Protein AF-A0A6V7Y2H6-F1 (afdb_monomer_lite)

Foldseek 3Di:
DVLLVVQVVVVVVVCVVVVHDDFAADWDADPRNHTDGDGGPDDPPPPVDDPDPVDPDDDCDPVNVVVVVVVPPPPCVPVCCCPVQVDDNVVSVVCVVDVLSVVLVVLLVVLHRDDPVVLLVVLQVLCVVLQCVVVVPDPCSPPHPALLLSLLSSVLSVCVSVVFAAPVVSSVSSNVSSVVGHDDDDNPCSNVVNVVVCVVVVRTADPDLVVLLVLLVVLVVVDDPVLLVVVVVCVVVVDDPSNVVSLVVSCVVVVNRYYSVSNSVSNCVNSVVVVVPPPDDDDPDD

Sequence (286 aa):
MYSALNNEIKRQLGMVKNGELIEEETRAVDEQGKTFSARSKGSELDYRFIPESNIPPLKIEPKMLKEAKDSILLDFPYLALIEKYKFPPNFTMEILNCKKLEKLIQIYLDIGPPVPFKHFKKWLDELRYLCEKIYINETNYFPPTNIKLLYCFAQIVHLTYTGKLTNLIAIDLMREFAEAGDEDSDYNQLGEEIKELIQNRNLWRITNSQQIDKLVLDAVLDHTPDFIDNMIAQKSKQRSKPFAKLKREIIDRSNKRIAPEDVDNSIWRVVDLSGIEKDFPSLFKD

Organism: Meloidogyne enterolobii (NCBI:txid390850)

Secondary structure (DSSP, 8-state):
-HHHHHHHHHHHHHHHHTT-----EEEEE-TT--EEEEEE--S---------TTS------HHHHHHHHHH-----HHHHHHHTT---HHHHHHHHT-HHHHHHHHHHHHHSSPPPHHHHHHHHHHHHHHHHHH-TT-TT-SS---HHHHHHHHHHHHHHHTTSS-HHHHHHHHHHHHHH------TTTHHHHHHHHHHHTT-PPP--HHHHHHHHHHHHHTS-HHHHHHHHHTTTSSS-HHHHHHHHHHHHHTTT-S-HHHHHHHHHHHHHHHTT-S---SS---

Radius of gyration: 32.58 Å; chains: 1; bounding box: 72×55×101 Å

InterPro domains:
  IPR006075 Aspartyl/Glutamyl-tRNA(Gln) amidotransferase, subunit B/E, catalytic [PF02934] (3-65)
  IPR014746 Glutamine synthetase/guanido kinase, catalytic domain [SSF55931] (2-71)
  IPR017959 Aspartyl/glutamyl-tRNA(Asn/Gln) amidotransferase, subunit B /E [PTHR11659] (3-270)

pLDDT: mean 83.22, std 13.66, range [32.41, 96.5]

Structure (mmCIF, N/CA/C/O backbone):
data_AF-A0A6V7Y2H6-F1
#
_entry.id   AF-A0A6V7Y2H6-F1
#
loop_
_atom_site.group_PDB
_atom_site.id
_atom_site.type_symbol
_atom_site.label_atom_id
_atom_site.label_alt_id
_atom_site.label_comp_id
_atom_site.label_asym_id
_atom_site.label_entity_id
_atom_site.label_seq_id
_atom_site.pdbx_PDB_ins_code
_atom_site.Cartn_x
_atom_site.Cartn_y
_atom_site.Cartn_z
_atom_site.occupancy
_atom_site.B_iso_or_equiv
_atom_site.auth_seq_id
_atom_site.auth_comp_id
_atom_site.auth_asym_id
_atom_site.auth_atom_id
_atom_site.pdbx_PDB_model_num
ATOM 1 N N . MET A 1 1 ? -1.283 -1.427 32.359 1.00 80.56 1 MET A N 1
ATOM 2 C CA . MET A 1 1 ? -2.209 -2.548 32.059 1.00 80.56 1 MET A CA 1
ATOM 3 C C . MET A 1 1 ? -1.489 -3.758 31.465 1.00 80.56 1 MET A C 1
ATOM 5 O O . MET A 1 1 ? -1.504 -4.798 32.104 1.00 80.56 1 MET A O 1
ATOM 9 N N . TYR A 1 2 ? -0.818 -3.640 30.309 1.00 87.88 2 TYR A N 1
ATOM 10 C CA . TYR A 1 2 ? -0.128 -4.774 29.662 1.00 87.88 2 TYR A CA 1
ATOM 11 C C . TYR A 1 2 ? 0.858 -5.512 30.590 1.00 87.88 2 TYR A C 1
ATOM 13 O O . TYR A 1 2 ? 0.786 -6.731 30.730 1.00 87.88 2 TYR A O 1
ATOM 21 N N . SER A 1 3 ? 1.720 -4.778 31.302 1.00 90.19 3 SER A N 1
ATOM 22 C CA . SER A 1 3 ? 2.668 -5.363 32.264 1.00 90.19 3 SER A CA 1
ATOM 23 C C . SER A 1 3 ? 1.978 -6.095 33.419 1.00 90.19 3 SER A C 1
ATOM 25 O O . SER A 1 3 ? 2.430 -7.160 33.823 1.00 90.19 3 SER A O 1
ATOM 27 N N . ALA A 1 4 ? 0.849 -5.566 33.897 1.00 91.38 4 ALA A N 1
ATOM 28 C CA . ALA A 1 4 ? 0.074 -6.158 34.984 1.00 91.38 4 ALA A CA 1
ATOM 29 C C . ALA A 1 4 ? -0.539 -7.506 34.594 1.00 91.38 4 ALA A C 1
ATOM 31 O O . ALA A 1 4 ? -0.394 -8.484 35.323 1.00 91.38 4 ALA A O 1
ATOM 32 N N . LEU A 1 5 ? -1.145 -7.570 33.404 1.00 92.62 5 LEU A N 1
ATOM 33 C CA . LEU A 1 5 ? -1.691 -8.810 32.853 1.00 92.62 5 LEU A CA 1
ATOM 34 C C . LEU A 1 5 ? -0.598 -9.862 32.666 1.00 92.62 5 LEU A C 1
ATOM 36 O O . LEU A 1 5 ? -0.754 -10.996 33.102 1.00 92.62 5 LEU A O 1
ATOM 40 N N . ASN A 1 6 ? 0.539 -9.485 32.077 1.00 94.12 6 ASN A N 1
ATOM 41 C CA . ASN A 1 6 ? 1.637 -10.424 31.855 1.00 94.12 6 ASN A CA 1
ATOM 42 C C . ASN A 1 6 ? 2.239 -10.960 33.156 1.00 94.12 6 ASN A C 1
ATOM 44 O O . ASN A 1 6 ? 2.607 -12.134 33.221 1.00 94.12 6 ASN A O 1
ATOM 48 N N . ASN A 1 7 ? 2.350 -10.121 34.185 1.00 92.19 7 ASN A N 1
ATOM 49 C CA . ASN A 1 7 ? 2.845 -10.547 35.489 1.00 92.19 7 ASN A CA 1
ATOM 50 C C . ASN A 1 7 ? 1.866 -11.507 36.178 1.00 92.19 7 ASN A C 1
ATOM 52 O O . ASN A 1 7 ? 2.307 -12.520 36.720 1.00 92.19 7 ASN A O 1
ATOM 56 N N . GLU A 1 8 ? 0.559 -11.254 36.091 1.00 93.69 8 GLU A N 1
ATOM 57 C CA . GLU A 1 8 ? -0.458 -12.154 36.646 1.00 93.69 8 GLU A CA 1
ATOM 58 C C . GLU A 1 8 ? -0.524 -13.488 35.892 1.00 93.69 8 GLU A C 1
ATOM 60 O O . GLU A 1 8 ? -0.551 -14.543 36.522 1.00 93.69 8 GLU A O 1
ATOM 65 N N . ILE A 1 9 ? -0.444 -13.466 34.555 1.00 94.25 9 ILE A N 1
ATOM 66 C CA . ILE A 1 9 ? -0.374 -14.681 33.728 1.00 94.25 9 ILE A CA 1
ATOM 67 C C . ILE A 1 9 ? 0.832 -15.531 34.139 1.00 94.25 9 ILE A C 1
ATOM 69 O O . ILE A 1 9 ? 0.699 -16.733 34.362 1.00 94.25 9 ILE A O 1
ATOM 73 N N . LYS A 1 10 ? 2.016 -14.919 34.281 1.00 94.25 10 LYS A N 1
ATOM 74 C CA . LYS A 1 10 ? 3.227 -15.628 34.724 1.00 94.25 10 LYS A CA 1
ATOM 75 C C . LYS A 1 10 ? 3.071 -16.213 36.127 1.00 94.25 10 LYS A C 1
ATOM 77 O O . LYS A 1 10 ? 3.512 -17.338 36.349 1.00 94.25 10 LYS A O 1
ATOM 82 N N . ARG A 1 11 ? 2.445 -15.476 37.051 1.00 91.88 11 ARG A N 1
ATOM 83 C CA . ARG A 1 11 ? 2.176 -15.938 38.419 1.00 91.88 11 ARG A CA 1
ATOM 84 C C . ARG A 1 11 ? 1.269 -17.166 38.411 1.00 91.88 11 ARG A C 1
ATOM 86 O O . ARG A 1 11 ? 1.666 -18.199 38.938 1.00 91.88 11 ARG A O 1
ATOM 93 N N . GLN A 1 12 ? 0.104 -17.073 37.771 1.00 93.62 12 GLN A N 1
ATOM 94 C CA . GLN A 1 12 ? -0.865 -18.170 37.710 1.00 93.62 12 GLN A CA 1
ATOM 95 C C . GLN A 1 12 ? -0.286 -19.400 36.995 1.00 93.62 12 GLN A C 1
ATOM 97 O O . GLN A 1 12 ? -0.454 -20.519 37.468 1.00 93.62 12 GLN A O 1
ATOM 102 N N . LEU A 1 13 ? 0.483 -19.211 35.915 1.00 95.00 13 LEU A N 1
ATOM 103 C CA . LEU A 1 13 ? 1.208 -20.307 35.258 1.00 95.00 13 LEU A CA 1
ATOM 104 C C . LEU A 1 13 ? 2.239 -20.975 36.179 1.00 95.00 13 LEU A C 1
ATOM 106 O O . LEU A 1 13 ? 2.409 -22.191 36.113 1.00 95.00 13 LEU A O 1
ATOM 110 N N . GLY A 1 14 ? 2.944 -20.200 37.009 1.00 95.38 14 GLY A N 1
ATOM 111 C CA . GLY A 1 14 ? 3.877 -20.725 38.008 1.00 95.38 14 GLY A CA 1
ATOM 112 C C . GLY A 1 14 ? 3.171 -21.586 39.055 1.00 95.38 14 GLY A C 1
ATOM 113 O O . GLY A 1 14 ? 3.596 -22.712 39.294 1.00 95.38 14 GLY A O 1
ATOM 114 N N . MET A 1 15 ? 2.048 -21.097 39.585 1.00 93.88 15 MET A N 1
ATOM 115 C CA . MET A 1 15 ? 1.219 -21.824 40.552 1.00 93.88 15 MET A CA 1
ATOM 116 C C . MET A 1 15 ? 0.744 -23.168 39.988 1.00 93.88 15 MET A C 1
ATOM 118 O O . MET A 1 15 ? 0.957 -24.209 40.602 1.00 93.88 15 MET A O 1
ATOM 122 N N . VAL A 1 16 ? 0.204 -23.171 38.763 1.00 94.75 16 VAL A N 1
ATOM 123 C CA . VAL A 1 16 ? -0.255 -24.403 38.095 1.00 94.75 16 VAL A CA 1
ATOM 124 C C . VAL A 1 16 ? 0.888 -25.403 37.910 1.00 94.75 16 VAL A C 1
ATOM 126 O O . VAL A 1 16 ? 0.710 -26.593 38.161 1.00 94.75 16 VAL A O 1
ATOM 129 N N . LYS A 1 17 ? 2.078 -24.944 37.498 1.00 95.50 17 LYS A N 1
ATOM 130 C CA . LYS A 1 17 ? 3.253 -25.817 37.321 1.00 95.50 17 LYS A CA 1
ATOM 131 C C . LYS A 1 17 ? 3.739 -26.441 38.627 1.00 95.50 17 LYS A C 1
ATOM 133 O O . LYS A 1 17 ? 4.239 -27.561 38.601 1.00 95.50 17 LYS A O 1
ATOM 138 N N . ASN A 1 18 ? 3.585 -25.730 39.737 1.00 94.81 18 ASN A N 1
ATOM 139 C CA . ASN A 1 18 ? 3.961 -26.200 41.065 1.00 94.81 18 ASN A CA 1
ATOM 140 C C . ASN A 1 18 ? 2.870 -27.060 41.731 1.00 94.81 18 ASN A C 1
ATOM 142 O O . ASN A 1 18 ? 3.071 -27.529 42.848 1.00 94.81 18 ASN A O 1
ATOM 146 N N . GLY A 1 19 ? 1.725 -27.276 41.069 1.00 93.44 19 GLY A N 1
ATOM 147 C CA . GLY A 1 19 ? 0.583 -27.990 41.647 1.00 93.44 19 GLY A CA 1
ATOM 148 C C . GLY A 1 19 ? -0.164 -27.191 42.722 1.00 93.44 19 GLY A C 1
ATOM 149 O O . GLY A 1 19 ? -0.872 -27.779 43.536 1.00 93.44 19 GLY A O 1
ATOM 150 N N . GLU A 1 20 ? 0.001 -25.868 42.746 1.00 92.56 20 GLU A N 1
ATOM 151 C CA . GLU A 1 20 ? -0.684 -24.965 43.671 1.00 92.56 20 GLU A CA 1
ATOM 152 C C . GLU A 1 20 ? -2.112 -24.664 43.181 1.00 92.56 20 GLU A C 1
ATOM 154 O O . GLU A 1 20 ? -2.383 -24.593 41.978 1.00 92.56 20 GLU A O 1
ATOM 159 N N . LEU A 1 21 ? -3.037 -24.454 44.120 1.00 87.44 21 LEU A N 1
ATOM 160 C CA . LEU A 1 21 ? -4.415 -24.064 43.818 1.00 87.44 21 LEU A CA 1
ATOM 161 C C . LEU A 1 21 ? -4.491 -22.561 43.531 1.00 87.44 21 LEU A C 1
ATOM 163 O O . LEU A 1 21 ? -3.991 -21.746 44.304 1.00 87.44 21 LEU A O 1
ATOM 167 N N . ILE A 1 22 ? -5.146 -22.187 42.431 1.00 87.19 22 ILE A N 1
ATOM 168 C CA . ILE A 1 22 ? -5.472 -20.785 42.149 1.00 87.19 22 ILE A CA 1
ATOM 169 C C . ILE A 1 22 ? -6.742 -20.434 42.924 1.00 87.19 22 ILE A C 1
ATOM 171 O O . ILE A 1 22 ? -7.812 -20.973 42.646 1.00 87.19 22 ILE A O 1
ATOM 175 N N . GLU A 1 23 ? -6.616 -19.520 43.881 1.00 85.06 23 GLU A N 1
ATOM 176 C CA . GLU A 1 23 ? -7.742 -18.994 44.648 1.00 85.06 23 GLU A CA 1
ATOM 177 C C . GLU A 1 23 ? -8.403 -17.806 43.943 1.00 85.06 23 GLU A C 1
ATOM 179 O O . GLU A 1 23 ? -7.770 -17.046 43.205 1.00 85.06 23 GLU A O 1
ATOM 184 N N . GLU A 1 24 ? -9.694 -17.620 44.205 1.00 85.12 24 GLU A N 1
ATOM 185 C CA . GLU A 1 24 ? -10.424 -16.445 43.755 1.00 85.12 24 GLU A CA 1
ATOM 186 C C . GLU A 1 24 ? -10.129 -15.225 44.640 1.00 85.12 24 GLU A C 1
ATOM 188 O O . GLU A 1 24 ? -10.512 -15.142 45.809 1.00 85.12 24 GLU A O 1
ATOM 193 N N . GLU A 1 25 ? -9.477 -14.223 44.059 1.00 87.25 25 GLU A N 1
ATOM 194 C CA . GLU A 1 25 ? -9.041 -13.031 44.778 1.00 87.25 25 GLU A CA 1
ATOM 195 C C . GLU A 1 25 ? -9.161 -11.767 43.929 1.00 87.25 25 GLU A C 1
ATOM 197 O O . GLU A 1 25 ? -8.992 -11.766 42.708 1.00 87.25 25 GLU A O 1
ATOM 202 N N . THR A 1 26 ? -9.421 -10.654 44.604 1.00 86.94 26 THR A N 1
ATOM 203 C CA . THR A 1 26 ? -9.262 -9.320 44.041 1.00 86.94 26 THR A CA 1
ATOM 204 C C . THR A 1 26 ? -7.822 -8.885 44.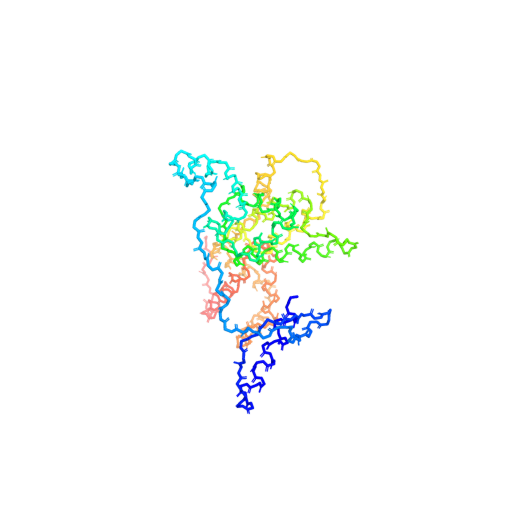276 1.00 86.94 26 THR A C 1
ATOM 206 O O . THR A 1 26 ? -7.388 -8.710 45.419 1.00 86.94 26 THR A O 1
ATOM 209 N N . ARG A 1 27 ? -7.073 -8.695 43.188 1.00 89.06 27 ARG A N 1
ATOM 210 C CA . ARG A 1 27 ? -5.672 -8.259 43.222 1.00 89.06 27 ARG A CA 1
ATOM 211 C C . ARG A 1 27 ? -5.560 -6.802 42.795 1.00 89.06 27 ARG A C 1
ATOM 213 O O . ARG A 1 27 ? -6.247 -6.363 41.875 1.00 89.06 27 ARG A O 1
ATOM 220 N N . ALA A 1 28 ? -4.678 -6.068 43.454 1.00 90.75 28 ALA A N 1
ATOM 221 C CA . ALA A 1 28 ? -4.279 -4.728 43.054 1.00 90.75 28 ALA A CA 1
ATOM 222 C C . ALA A 1 28 ? -2.929 -4.776 42.327 1.00 90.75 28 ALA A C 1
ATOM 224 O O . ALA A 1 28 ? -2.229 -5.790 42.341 1.00 90.75 28 ALA A O 1
ATOM 225 N N . VAL A 1 29 ? -2.603 -3.692 41.630 1.00 92.94 29 VAL A N 1
ATOM 226 C CA . VAL A 1 29 ? -1.444 -3.580 40.741 1.00 92.94 29 VAL A CA 1
ATOM 227 C C . VAL A 1 29 ? -0.634 -2.368 41.176 1.00 92.94 29 VAL A C 1
ATOM 229 O O . VAL A 1 29 ? -1.206 -1.291 41.334 1.00 92.94 29 VAL A O 1
ATOM 232 N N . ASP A 1 30 ? 0.672 -2.537 41.370 1.00 91.12 30 ASP A N 1
ATOM 233 C CA . ASP A 1 30 ? 1.577 -1.419 41.651 1.00 91.12 30 ASP A CA 1
ATOM 234 C C . ASP A 1 30 ? 2.048 -0.711 40.368 1.00 91.12 30 ASP A C 1
ATOM 236 O O . ASP A 1 30 ? 1.745 -1.118 39.243 1.00 91.12 30 ASP A O 1
ATOM 240 N N . GLU A 1 31 ? 2.814 0.367 40.529 1.00 88.62 31 GLU A N 1
ATOM 241 C CA . GLU A 1 31 ? 3.347 1.153 39.410 1.00 88.62 31 GLU A CA 1
ATOM 242 C C . GLU A 1 31 ? 4.289 0.344 38.504 1.00 88.62 31 GLU A C 1
ATOM 244 O O . GLU A 1 31 ? 4.375 0.610 37.304 1.00 88.62 31 GLU A O 1
ATOM 249 N N . GLN A 1 32 ? 4.956 -0.685 39.041 1.00 86.31 32 GLN A N 1
ATOM 250 C CA . GLN A 1 32 ? 5.805 -1.592 38.266 1.00 86.31 32 GLN A CA 1
ATOM 251 C C . GLN A 1 32 ? 5.005 -2.717 37.580 1.00 86.31 32 GLN A C 1
ATOM 253 O O . GLN A 1 32 ? 5.566 -3.545 36.855 1.00 86.31 32 GLN A O 1
ATOM 258 N N . GLY A 1 33 ? 3.684 -2.752 37.765 1.00 86.81 33 GLY A N 1
ATOM 259 C CA . GLY A 1 33 ? 2.795 -3.762 37.210 1.00 86.81 33 GLY A CA 1
ATOM 260 C C . GLY A 1 33 ? 2.827 -5.091 37.963 1.00 86.81 33 GLY A C 1
ATOM 261 O O . GLY A 1 33 ? 2.357 -6.092 37.426 1.00 86.81 33 GLY A O 1
ATOM 262 N N . LYS A 1 34 ? 3.401 -5.168 39.163 1.00 88.25 34 LYS A N 1
ATOM 263 C CA . LYS A 1 34 ? 3.338 -6.369 39.996 1.00 88.25 34 LYS A CA 1
ATOM 264 C C . LYS A 1 34 ? 1.981 -6.414 40.690 1.00 88.25 34 LYS A C 1
ATOM 266 O O . LYS A 1 34 ? 1.495 -5.436 41.253 1.00 88.25 34 LYS A O 1
ATOM 271 N N . THR A 1 35 ? 1.358 -7.581 40.633 1.00 89.44 35 THR A N 1
ATOM 272 C CA . THR A 1 35 ? 0.082 -7.826 41.303 1.00 89.44 35 THR A CA 1
ATOM 273 C C . THR A 1 35 ? 0.294 -8.243 42.750 1.00 89.44 35 THR A C 1
ATOM 275 O O . THR A 1 35 ? 1.128 -9.117 43.014 1.00 89.44 35 THR A O 1
ATOM 278 N N . PHE A 1 36 ? -0.520 -7.726 43.656 1.00 88.50 36 PHE A N 1
ATOM 279 C CA . PHE A 1 36 ? -0.578 -8.148 45.051 1.00 88.50 36 PHE A CA 1
ATOM 280 C C . PHE A 1 36 ? -2.023 -8.449 45.447 1.00 88.50 36 PHE A C 1
ATOM 282 O O . PHE A 1 36 ? -2.960 -7.836 44.935 1.00 88.50 36 PHE A O 1
ATOM 289 N N . SER A 1 37 ? -2.207 -9.429 46.333 1.00 88.31 37 SER A N 1
ATOM 290 C CA . SER A 1 37 ? -3.538 -9.763 46.840 1.00 88.31 37 SER A CA 1
ATOM 291 C C . SER A 1 37 ? -4.047 -8.597 47.681 1.00 88.31 37 SER A C 1
ATOM 293 O O . SER A 1 37 ? -3.347 -8.149 48.589 1.00 88.31 37 SER A O 1
ATOM 295 N N . ALA A 1 38 ? -5.225 -8.070 47.351 1.00 84.81 38 ALA A N 1
ATOM 296 C CA . ALA A 1 38 ? -5.848 -6.996 48.118 1.00 84.81 38 ALA A CA 1
ATOM 297 C C . ALA A 1 38 ? -6.933 -7.561 49.035 1.00 84.81 38 ALA A C 1
ATOM 299 O O . ALA A 1 38 ? -6.986 -7.254 50.223 1.00 84.81 38 ALA A O 1
ATOM 300 N N . ARG A 1 39 ? -7.801 -8.407 48.475 1.00 81.38 39 ARG A N 1
ATOM 301 C CA . ARG A 1 39 ? -8.905 -9.039 49.190 1.00 81.38 39 ARG A CA 1
ATOM 302 C C . ARG A 1 39 ? -9.155 -10.424 48.610 1.00 81.38 39 ARG A C 1
ATOM 304 O O . ARG A 1 39 ? -9.358 -10.545 47.404 1.00 81.38 39 ARG A O 1
ATOM 311 N N . SER A 1 40 ? -9.228 -11.446 49.458 1.00 75.88 40 SER A N 1
ATOM 312 C CA . SER A 1 40 ? -9.809 -12.728 49.057 1.00 75.88 40 SER A CA 1
ATOM 313 C C . SER A 1 40 ? -11.302 -12.537 48.795 1.00 75.88 40 SER A C 1
ATOM 315 O O . SER A 1 40 ? -11.998 -11.837 49.547 1.00 75.88 40 SER A O 1
ATOM 317 N N . LYS A 1 41 ? -11.822 -13.131 47.717 1.00 72.62 41 LYS A N 1
ATOM 318 C CA . LYS A 1 41 ? -13.272 -13.215 47.572 1.00 72.62 41 LYS A CA 1
ATOM 319 C C . LYS A 1 41 ? -13.760 -14.211 48.624 1.00 72.62 41 LYS A C 1
ATOM 321 O O . LYS A 1 41 ? -13.716 -15.417 48.425 1.00 72.62 41 LYS A O 1
ATOM 326 N N . GLY A 1 42 ? -14.190 -13.704 49.780 1.00 64.88 42 GLY A N 1
ATOM 327 C CA . GLY A 1 42 ? -15.081 -14.472 50.649 1.00 64.88 42 GLY A CA 1
ATOM 328 C C . GLY A 1 42 ? -16.339 -14.864 49.868 1.00 64.88 42 GLY A C 1
ATOM 329 O O . GLY A 1 42 ? -16.629 -14.222 48.855 1.00 64.88 42 GLY A O 1
ATOM 330 N N . SER A 1 43 ? -17.045 -15.903 50.335 1.00 63.25 43 SER A N 1
ATOM 331 C CA . SER A 1 43 ? -18.323 -16.401 49.788 1.00 63.25 43 SER A CA 1
ATOM 332 C C . SER A 1 43 ? -19.126 -15.293 49.108 1.00 63.25 43 SER A C 1
ATOM 334 O O . SER A 1 43 ? -19.273 -14.232 49.724 1.00 63.25 43 SER A O 1
ATOM 336 N N . GLU A 1 44 ? -19.596 -15.538 47.877 1.00 68.88 44 GLU A N 1
ATOM 337 C CA . GLU A 1 44 ? -20.304 -14.565 47.032 1.00 68.88 44 GLU A CA 1
ATOM 338 C C . GLU A 1 44 ? -21.108 -13.568 47.869 1.00 68.88 44 GLU A C 1
ATOM 340 O O . GLU A 1 44 ? -21.980 -13.947 48.654 1.00 68.88 44 GLU A O 1
ATOM 345 N N . LEU A 1 45 ? -20.752 -12.284 47.756 1.00 74.00 45 LEU A N 1
ATOM 346 C CA . LEU A 1 45 ? -21.438 -11.233 48.493 1.00 74.00 45 LEU A CA 1
ATOM 347 C C . LEU A 1 45 ? -22.906 -11.235 48.063 1.00 74.00 45 LEU A C 1
ATOM 349 O O . LEU A 1 45 ? -23.215 -10.989 46.898 1.00 74.00 45 LEU A O 1
ATOM 353 N N . ASP A 1 46 ? -23.801 -11.503 49.009 1.00 85.12 46 ASP A N 1
ATOM 354 C CA . ASP A 1 46 ? -25.238 -11.404 48.784 1.00 85.12 46 ASP A CA 1
ATOM 355 C C . ASP A 1 46 ? -25.627 -9.923 48.675 1.00 85.12 46 ASP A C 1
ATOM 357 O O . ASP A 1 46 ? -25.900 -9.245 49.669 1.00 85.12 46 ASP A O 1
ATOM 361 N N . TYR A 1 47 ? -25.604 -9.410 47.443 1.00 85.50 47 TYR A N 1
ATOM 362 C CA . TYR A 1 47 ? -25.989 -8.037 47.113 1.00 85.50 47 TYR A CA 1
ATOM 363 C C . TYR A 1 47 ? -27.502 -7.789 47.209 1.00 85.50 47 TYR A C 1
ATOM 365 O O . TYR A 1 47 ? -27.917 -6.648 47.021 1.00 85.50 47 TYR A O 1
ATOM 373 N N . ARG A 1 48 ? -28.321 -8.818 47.500 1.00 90.06 48 ARG A N 1
ATOM 374 C CA . ARG A 1 48 ? -29.782 -8.727 47.681 1.00 90.06 48 ARG A CA 1
ATOM 375 C C . ARG A 1 48 ? -30.454 -7.808 46.663 1.00 90.06 48 ARG A C 1
ATOM 377 O O . ARG A 1 48 ? -31.123 -6.842 47.028 1.00 90.06 48 ARG A O 1
ATOM 384 N N . PHE A 1 49 ? -30.244 -8.097 45.380 1.00 90.75 49 PHE A N 1
ATOM 385 C CA . PHE A 1 49 ? -30.837 -7.317 44.300 1.00 90.75 49 PHE A CA 1
ATOM 386 C C . PHE A 1 49 ? -32.363 -7.278 44.447 1.00 90.75 49 PHE A C 1
ATOM 388 O O . PHE A 1 49 ? -33.034 -8.306 44.360 1.00 90.75 49 PHE A O 1
ATOM 395 N N . ILE A 1 50 ? -32.900 -6.078 44.647 1.00 92.88 50 ILE A N 1
ATOM 396 C CA . ILE A 1 50 ? -34.331 -5.786 44.607 1.00 92.88 50 ILE A CA 1
ATOM 397 C C . ILE A 1 50 ? -34.582 -4.726 43.530 1.00 92.88 50 ILE A C 1
ATOM 399 O O . ILE A 1 50 ? -33.725 -3.863 43.321 1.00 92.88 50 ILE A O 1
ATOM 403 N N . PRO A 1 51 ? -35.722 -4.769 42.822 1.00 91.25 51 PRO A N 1
ATOM 404 C CA . PRO A 1 51 ? -36.107 -3.677 41.941 1.00 91.25 51 PRO A CA 1
ATOM 405 C C . PRO A 1 51 ? -36.204 -2.371 42.734 1.00 91.25 51 PRO A C 1
ATOM 407 O O . PRO A 1 51 ? -36.851 -2.327 43.779 1.00 91.25 51 PRO A O 1
ATOM 410 N N . GLU A 1 52 ? -35.568 -1.315 42.234 1.00 91.25 52 GLU A N 1
ATOM 411 C CA . GLU A 1 52 ? -35.660 0.015 42.833 1.00 91.25 52 GLU A CA 1
ATOM 412 C C . GLU A 1 52 ? -37.102 0.528 42.713 1.00 91.25 52 GLU A C 1
ATOM 414 O O . GLU A 1 52 ? -37.566 0.862 41.625 1.00 91.25 52 GLU A O 1
ATOM 419 N N . SER A 1 53 ? -37.826 0.572 43.832 1.00 91.88 53 SER A N 1
ATOM 420 C CA . SER A 1 53 ? -39.249 0.926 43.865 1.00 91.88 53 SER A CA 1
ATOM 421 C C . SER A 1 53 ? -39.516 2.397 43.555 1.00 91.88 53 SER A C 1
ATOM 423 O O . SER A 1 53 ? -40.623 2.740 43.144 1.00 91.88 53 SER A O 1
ATOM 425 N N . ASN A 1 54 ? -38.522 3.269 43.753 1.00 94.25 54 ASN A N 1
ATOM 426 C CA . ASN A 1 54 ? -38.667 4.701 43.498 1.00 94.25 54 ASN A CA 1
ATOM 427 C C . ASN A 1 54 ? -38.513 5.064 42.013 1.00 94.25 54 ASN A C 1
ATOM 429 O O . ASN A 1 54 ? -38.831 6.189 41.628 1.00 94.25 54 ASN A O 1
ATOM 433 N N . ILE A 1 55 ? -38.027 4.138 41.178 1.00 93.38 55 ILE A N 1
ATOM 434 C CA . ILE A 1 55 ? -37.803 4.372 39.751 1.00 93.38 55 ILE A CA 1
ATOM 435 C C . ILE A 1 55 ? -38.795 3.516 38.954 1.00 93.38 55 ILE A C 1
ATOM 437 O O . ILE A 1 55 ? -38.702 2.287 38.977 1.00 93.38 55 ILE A O 1
ATOM 441 N N . PRO A 1 56 ? -39.750 4.124 38.225 1.00 93.12 56 PRO A N 1
ATOM 442 C CA . PRO A 1 56 ? -40.655 3.358 37.381 1.00 93.12 56 PRO A CA 1
ATOM 443 C C . PRO A 1 56 ? -39.873 2.644 36.263 1.00 93.12 56 PRO A C 1
ATOM 445 O O . PRO A 1 56 ? -38.879 3.186 35.768 1.00 93.12 56 PRO A O 1
ATOM 448 N N . PRO A 1 57 ? -40.319 1.458 35.808 1.00 91.94 57 PRO A N 1
ATOM 449 C CA . PRO A 1 57 ? -39.665 0.758 34.710 1.00 91.94 57 PRO A CA 1
ATOM 450 C C . PRO A 1 57 ? -39.577 1.626 33.448 1.00 91.94 57 PRO A C 1
ATOM 452 O O . PRO A 1 57 ? -40.589 2.125 32.950 1.00 91.94 57 PRO A O 1
ATOM 455 N N . LEU A 1 58 ? -38.369 1.773 32.897 1.00 93.06 58 LEU A N 1
ATOM 456 C CA . LEU A 1 58 ? -38.158 2.472 31.633 1.00 93.06 58 LEU A CA 1
ATOM 457 C C . LEU A 1 58 ? -38.683 1.617 30.473 1.00 93.06 58 LEU A C 1
ATOM 459 O O . LEU A 1 58 ? -38.104 0.583 30.135 1.00 93.06 58 LEU A O 1
ATOM 463 N N . LYS A 1 59 ? -39.760 2.065 29.822 1.00 94.00 59 LYS A N 1
ATOM 464 C CA . LYS A 1 59 ? -40.259 1.452 28.588 1.00 94.00 59 LYS A CA 1
ATOM 465 C C . LYS A 1 59 ? -39.583 2.104 27.385 1.00 94.00 59 LYS A C 1
ATOM 467 O O . LYS A 1 59 ? -39.873 3.248 27.055 1.00 94.00 59 LYS A O 1
ATOM 472 N N . ILE A 1 60 ? -38.697 1.367 26.720 1.00 95.00 60 ILE A N 1
ATOM 473 C CA . ILE A 1 60 ? -38.042 1.841 25.497 1.00 95.00 60 ILE A CA 1
ATOM 474 C C . ILE A 1 60 ? -39.021 1.708 24.329 1.00 95.00 60 ILE A C 1
ATOM 476 O O . ILE A 1 60 ? -39.324 0.602 23.878 1.00 95.00 60 ILE A O 1
ATOM 480 N N . GLU A 1 61 ? -39.534 2.836 23.845 1.00 96.25 61 GLU A N 1
ATOM 481 C CA . GLU A 1 61 ? -40.430 2.852 22.691 1.00 96.25 61 GLU A CA 1
ATOM 482 C C . GLU A 1 61 ? -39.661 2.710 21.366 1.00 96.25 61 GLU A C 1
ATOM 484 O O . GLU A 1 61 ? -38.534 3.204 21.246 1.00 96.25 61 GLU A O 1
ATOM 489 N N . PRO A 1 62 ? -40.274 2.124 20.316 1.00 96.00 62 PRO A N 1
ATOM 490 C CA . PRO A 1 62 ? -39.649 2.034 18.995 1.00 96.00 62 PRO A CA 1
ATOM 491 C C . PRO A 1 62 ? -39.189 3.390 18.443 1.00 96.00 62 PRO A C 1
ATOM 493 O O . PRO A 1 62 ? -38.169 3.461 17.760 1.00 96.00 62 PRO A O 1
ATOM 496 N N . LYS A 1 63 ? -39.914 4.470 18.768 1.00 96.25 63 LYS A N 1
ATOM 497 C CA . LYS A 1 63 ? -39.556 5.839 18.383 1.00 96.25 63 LYS A CA 1
ATOM 498 C C . LYS A 1 63 ? -38.263 6.303 19.058 1.00 96.25 63 LYS A C 1
ATOM 500 O O . LYS A 1 63 ? -37.382 6.772 18.350 1.00 96.25 63 LYS A O 1
ATOM 505 N N . MET A 1 64 ? -38.110 6.091 20.369 1.00 95.00 64 MET A N 1
ATOM 506 C CA . MET A 1 64 ? -36.881 6.427 21.107 1.00 95.00 64 MET A CA 1
ATOM 507 C C . MET A 1 64 ? -35.672 5.671 20.551 1.00 95.00 64 MET A C 1
ATOM 509 O O . MET A 1 64 ? -34.592 6.234 20.413 1.00 95.00 64 MET A O 1
ATOM 513 N N . LEU A 1 65 ? -35.857 4.395 20.190 1.00 91.38 65 LEU A N 1
ATOM 514 C CA . LEU A 1 65 ? -34.801 3.596 19.570 1.00 91.38 65 LEU A CA 1
ATOM 515 C C . LEU A 1 65 ? -34.422 4.137 18.184 1.00 91.38 65 LEU A C 1
ATOM 517 O O . LEU A 1 65 ? -33.242 4.171 17.840 1.00 91.38 65 LEU A O 1
ATOM 521 N N . LYS A 1 66 ? -35.415 4.538 17.383 1.00 92.00 66 LYS A N 1
ATOM 522 C CA . LYS A 1 66 ? -35.190 5.119 16.058 1.00 92.00 66 LYS A CA 1
ATOM 523 C C . LYS A 1 66 ? -34.474 6.465 16.163 1.00 92.00 66 LYS A C 1
AT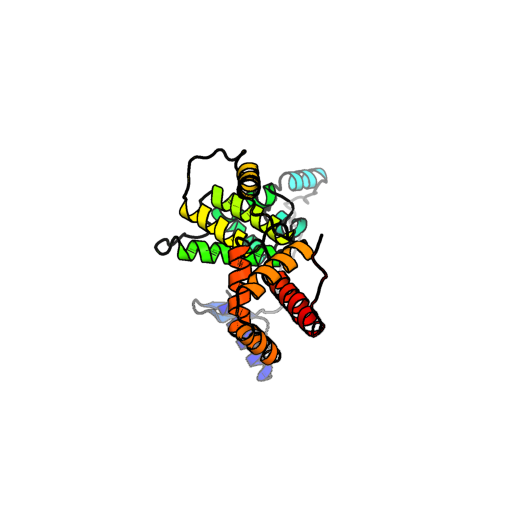OM 525 O O . LYS A 1 66 ? -33.460 6.638 15.511 1.00 92.00 66 LYS A O 1
ATOM 530 N N . GLU A 1 67 ? -34.937 7.358 17.032 1.00 92.44 67 GLU A N 1
ATOM 531 C CA . GLU A 1 67 ? -34.293 8.651 17.288 1.00 92.44 67 GLU A CA 1
ATOM 532 C C . GLU A 1 67 ? -32.866 8.480 17.805 1.00 92.44 67 GLU A C 1
ATOM 534 O O . GLU A 1 67 ? -31.968 9.161 17.328 1.00 92.44 67 GLU A O 1
ATOM 539 N N . ALA A 1 68 ? -32.626 7.525 18.712 1.00 88.62 68 ALA A N 1
ATOM 540 C CA . ALA A 1 68 ? -31.277 7.193 19.149 1.00 88.62 68 ALA A CA 1
ATOM 541 C C . ALA A 1 68 ? -30.410 6.741 17.966 1.00 88.62 68 ALA A C 1
ATOM 543 O O . ALA A 1 68 ? -29.330 7.285 17.774 1.00 88.62 68 ALA A O 1
ATOM 544 N N . LYS A 1 69 ? -30.887 5.813 17.126 1.00 83.62 69 LYS A N 1
ATOM 545 C CA . LYS A 1 69 ? -30.153 5.370 15.926 1.00 83.62 69 LYS A CA 1
ATOM 546 C C . LYS A 1 69 ? -29.885 6.503 14.938 1.00 83.62 69 LYS A C 1
ATOM 548 O O . LYS A 1 69 ? -28.771 6.598 14.445 1.00 83.62 69 LYS A O 1
ATOM 553 N N . ASP A 1 70 ? -30.872 7.354 14.688 1.00 84.94 70 ASP A N 1
ATOM 554 C CA . ASP A 1 70 ? -30.754 8.482 13.763 1.00 84.94 70 ASP A CA 1
ATOM 555 C C . ASP A 1 70 ? -29.833 9.582 14.338 1.00 84.94 70 ASP A C 1
ATOM 557 O O . ASP A 1 70 ? -29.133 10.259 13.591 1.00 84.94 70 ASP A O 1
ATOM 561 N N . SER A 1 71 ? -29.785 9.741 15.670 1.00 81.94 71 SER A N 1
ATOM 562 C CA . SER A 1 71 ? -28.872 10.663 16.371 1.00 81.94 71 SER A CA 1
ATOM 563 C C . SER A 1 71 ? -27.431 10.160 16.433 1.00 81.94 71 SER A C 1
ATOM 565 O O . SER A 1 71 ? -26.496 10.943 16.614 1.00 81.94 71 SER A O 1
ATOM 567 N N . ILE A 1 72 ? -27.244 8.848 16.280 1.00 77.88 72 ILE A N 1
ATOM 568 C CA . ILE A 1 72 ? -25.939 8.218 16.190 1.00 77.88 72 ILE A CA 1
ATOM 569 C C . ILE A 1 72 ? -25.401 8.495 14.778 1.00 77.88 72 ILE A C 1
ATOM 571 O O . ILE A 1 72 ? -25.504 7.689 13.857 1.00 77.88 72 ILE A O 1
ATOM 575 N N . LEU A 1 73 ? -24.781 9.664 14.621 1.00 61.00 73 LEU A N 1
ATOM 576 C CA . LEU A 1 73 ? -23.866 9.970 13.523 1.00 61.00 73 LEU A CA 1
ATOM 577 C C . LEU A 1 73 ? -22.572 9.168 13.732 1.00 61.00 73 LEU A C 1
ATOM 579 O O . LEU A 1 73 ? -21.516 9.723 14.028 1.00 61.00 73 LEU A O 1
ATOM 583 N N . LEU A 1 74 ? -22.644 7.839 13.623 1.00 56.47 74 LEU A N 1
ATOM 584 C CA . LEU A 1 74 ? -21.449 7.008 13.456 1.00 56.47 74 LEU A CA 1
ATOM 585 C C . LEU A 1 74 ? -21.017 7.103 12.002 1.00 56.47 74 LEU A C 1
ATOM 587 O O . LEU A 1 74 ? -21.072 6.128 11.255 1.00 56.47 74 LEU A O 1
ATOM 591 N N . ASP A 1 75 ? -20.578 8.293 11.608 1.00 61.56 75 ASP A N 1
ATOM 592 C CA . ASP A 1 75 ? -19.711 8.392 10.453 1.00 61.56 75 ASP A CA 1
ATOM 593 C C . ASP A 1 75 ? -18.335 7.949 10.945 1.00 61.56 75 ASP A C 1
ATOM 595 O O . ASP A 1 75 ? -17.541 8.717 11.486 1.00 61.56 75 ASP A O 1
ATOM 599 N N . PHE A 1 76 ? -18.116 6.638 10.914 1.00 68.88 76 PHE A N 1
ATOM 600 C CA . PHE A 1 76 ? -16.787 6.074 11.034 1.00 68.88 76 PHE A CA 1
ATOM 601 C C . PHE A 1 76 ? -16.226 6.007 9.609 1.00 68.88 76 PHE A C 1
ATOM 603 O O . PHE A 1 76 ? -16.405 4.973 8.960 1.00 68.88 76 PHE A O 1
ATOM 610 N N . PRO A 1 77 ? -15.546 7.055 9.099 1.00 70.50 77 PRO A N 1
ATOM 611 C CA . PRO A 1 77 ? -15.109 7.128 7.699 1.00 70.50 77 PRO A CA 1
ATOM 612 C C . PRO A 1 77 ? -14.213 5.942 7.300 1.00 70.50 77 PRO A C 1
ATOM 614 O O . PRO A 1 77 ? -14.524 5.180 6.390 1.00 70.50 77 PRO A O 1
ATOM 617 N N . TYR A 1 78 ? -13.173 5.669 8.083 1.00 78.56 78 TYR A N 1
ATOM 618 C CA . TYR A 1 78 ? -13.238 4.492 8.931 1.00 78.56 78 TYR A CA 1
ATOM 619 C C . TYR A 1 78 ? -13.644 3.130 8.330 1.00 78.56 78 TYR A C 1
ATOM 621 O O . TYR A 1 78 ? -12.925 2.450 7.596 1.00 78.56 78 TYR A O 1
ATOM 629 N N . LEU A 1 79 ? -14.834 2.707 8.754 1.00 81.88 79 LEU A N 1
ATOM 630 C CA . LEU A 1 79 ? -15.481 1.453 8.405 1.00 81.88 79 LEU A CA 1
ATOM 631 C C . LEU A 1 79 ? -15.764 1.361 6.913 1.00 81.88 79 LEU A C 1
ATOM 633 O O . LEU A 1 79 ? -15.619 0.279 6.355 1.00 81.88 79 LEU A O 1
ATOM 637 N N . ALA A 1 80 ? -16.085 2.470 6.238 1.00 83.69 80 ALA A N 1
ATOM 638 C CA . ALA A 1 80 ? -16.270 2.446 4.791 1.00 83.69 80 ALA A CA 1
ATOM 639 C C . ALA A 1 80 ? -14.972 2.024 4.077 1.00 83.69 80 ALA A C 1
ATOM 641 O O . ALA A 1 80 ? -15.018 1.225 3.140 1.00 83.69 80 ALA A O 1
ATOM 642 N N . LEU A 1 81 ? -13.803 2.461 4.565 1.00 87.12 81 LEU A N 1
ATOM 643 C CA . LEU A 1 81 ? -12.507 2.030 4.026 1.00 87.12 81 LEU A CA 1
ATOM 644 C C . LEU A 1 81 ? -12.287 0.514 4.167 1.00 87.12 81 LEU A C 1
ATOM 646 O O . LEU A 1 81 ? -11.764 -0.131 3.255 1.00 87.12 81 LEU A O 1
ATOM 650 N N . ILE A 1 82 ? -12.745 -0.077 5.270 1.00 90.00 82 ILE A N 1
ATOM 651 C CA . ILE A 1 82 ? -12.597 -1.512 5.547 1.00 90.00 82 ILE A CA 1
ATOM 652 C C . ILE A 1 82 ? -13.647 -2.331 4.789 1.00 90.00 82 ILE A C 1
ATOM 654 O O . ILE A 1 82 ? -13.321 -3.276 4.072 1.00 90.00 82 ILE A O 1
ATOM 658 N N . GLU A 1 83 ? -14.923 -1.991 4.928 1.00 87.56 83 GLU A N 1
ATOM 659 C CA . GLU A 1 83 ? -16.030 -2.798 4.424 1.00 87.56 83 GLU A CA 1
ATOM 660 C C . GLU A 1 83 ? -16.204 -2.660 2.914 1.00 87.56 83 GLU A C 1
ATOM 662 O O . GLU A 1 83 ? -16.331 -3.677 2.221 1.00 87.56 83 GLU A O 1
ATOM 667 N N . LYS A 1 84 ? -16.168 -1.422 2.401 1.00 86.56 84 LYS A N 1
ATOM 668 C CA . LYS A 1 84 ? -16.386 -1.112 0.983 1.00 86.56 84 LYS A CA 1
ATOM 669 C C . LYS A 1 84 ? -15.104 -1.270 0.174 1.00 86.56 84 LYS A C 1
ATOM 671 O O . LYS A 1 84 ? -15.123 -1.921 -0.867 1.00 86.56 84 LYS A O 1
ATOM 676 N N . TYR A 1 85 ? -13.993 -0.712 0.658 1.00 87.56 85 TYR A N 1
ATOM 677 C CA . TYR A 1 85 ? -12.727 -0.672 -0.089 1.00 87.56 85 TYR A CA 1
ATOM 678 C C . TYR A 1 85 ? -11.727 -1.769 0.303 1.00 87.56 85 TYR A C 1
ATOM 680 O O . TYR A 1 85 ? -10.676 -1.890 -0.325 1.00 87.56 85 TYR A O 1
ATOM 688 N N . LYS A 1 86 ? -12.068 -2.619 1.286 1.00 89.88 86 LYS A N 1
ATOM 689 C CA . LYS A 1 86 ? -11.260 -3.774 1.722 1.00 89.88 86 LYS A CA 1
ATOM 690 C C . LYS A 1 86 ? -9.847 -3.399 2.176 1.00 89.88 86 LYS A C 1
ATOM 692 O O . LYS A 1 86 ? -8.921 -4.204 2.057 1.00 89.88 86 LYS A O 1
ATOM 697 N N . PHE A 1 87 ? -9.668 -2.191 2.709 1.00 92.75 87 PHE A N 1
ATOM 698 C CA . PHE A 1 87 ? -8.403 -1.800 3.320 1.00 92.75 87 PHE A CA 1
ATOM 699 C C . PHE A 1 87 ? -8.192 -2.543 4.646 1.00 92.75 87 PHE A C 1
ATOM 701 O O . PHE A 1 87 ? -9.151 -2.773 5.386 1.00 92.75 87 PHE A O 1
ATOM 708 N N . PRO A 1 88 ? -6.946 -2.923 4.989 1.00 93.62 88 PRO A N 1
ATOM 709 C CA . PRO A 1 88 ? -6.671 -3.548 6.274 1.00 93.62 88 PRO A CA 1
ATOM 710 C C . PRO A 1 88 ? -7.008 -2.616 7.449 1.00 93.62 88 PRO A C 1
ATOM 712 O O . PRO A 1 88 ? -6.745 -1.411 7.356 1.00 93.62 88 PRO A O 1
ATOM 715 N N . PRO A 1 89 ? -7.490 -3.151 8.586 1.00 91.38 89 PRO A N 1
ATOM 716 C CA . PRO A 1 89 ? -7.796 -2.346 9.770 1.00 91.38 89 PRO A CA 1
ATOM 717 C C . PRO A 1 89 ? -6.601 -1.527 10.267 1.00 91.38 89 PRO A C 1
ATOM 719 O O . PRO A 1 89 ? -6.744 -0.342 10.544 1.00 91.38 89 PRO A O 1
ATOM 722 N N . ASN A 1 90 ? -5.401 -2.118 10.296 1.00 91.62 90 ASN A N 1
ATOM 723 C CA . ASN A 1 90 ? -4.191 -1.421 10.746 1.00 91.62 90 ASN A CA 1
ATOM 724 C C . ASN A 1 90 ? -3.893 -0.183 9.888 1.00 91.62 90 ASN A C 1
ATOM 726 O O . ASN A 1 90 ? -3.684 0.899 10.424 1.00 91.62 90 ASN A O 1
ATOM 730 N N . PHE A 1 91 ? -3.951 -0.328 8.561 1.00 92.62 91 PHE A N 1
ATOM 731 C CA . PHE A 1 91 ? -3.727 0.787 7.640 1.00 92.62 91 PHE A CA 1
ATOM 732 C C . PHE A 1 91 ? -4.820 1.850 7.767 1.00 92.62 91 PHE A C 1
ATOM 734 O O . PHE A 1 91 ? -4.558 3.043 7.735 1.00 92.62 91 PHE A O 1
ATOM 741 N N . THR A 1 92 ? -6.055 1.417 7.980 1.00 91.12 92 THR A N 1
ATOM 742 C CA . THR A 1 92 ? -7.186 2.314 8.194 1.00 91.12 92 THR A CA 1
ATOM 743 C C . THR A 1 92 ? -7.011 3.177 9.454 1.00 91.12 92 THR A C 1
ATOM 745 O O . THR A 1 92 ? -7.308 4.371 9.437 1.00 91.12 92 THR A O 1
ATOM 748 N N . MET A 1 93 ? -6.451 2.611 10.527 1.00 88.81 93 MET A N 1
ATOM 749 C CA . MET A 1 93 ? -6.080 3.376 11.721 1.00 88.81 93 MET A CA 1
ATOM 750 C C . MET A 1 93 ? -4.932 4.359 11.450 1.00 88.81 93 MET A C 1
ATOM 752 O O . MET A 1 93 ? -4.924 5.452 12.011 1.00 88.81 93 MET A O 1
ATOM 756 N N . GLU A 1 94 ? -3.973 4.012 10.584 1.00 90.88 94 GLU A N 1
ATOM 757 C CA . GLU A 1 94 ? -2.926 4.953 10.151 1.00 90.88 94 GLU A CA 1
ATOM 758 C C . GLU A 1 94 ? -3.524 6.163 9.420 1.00 90.88 94 GLU A C 1
ATOM 760 O O . GLU A 1 94 ? -3.106 7.291 9.678 1.00 90.88 94 GLU A O 1
ATOM 765 N N . ILE A 1 95 ? -4.526 5.942 8.559 1.00 91.12 95 ILE A N 1
ATOM 766 C CA . ILE A 1 95 ? -5.252 7.013 7.859 1.00 91.12 95 ILE A CA 1
ATOM 767 C C . ILE A 1 95 ? -5.922 7.945 8.874 1.00 91.12 95 ILE A C 1
ATOM 769 O O . ILE A 1 95 ? -5.714 9.155 8.818 1.00 91.12 95 ILE A O 1
ATOM 773 N N . LEU A 1 96 ? -6.655 7.385 9.842 1.00 87.19 96 LEU A N 1
ATOM 774 C CA . LEU A 1 96 ? -7.368 8.159 10.865 1.00 87.19 96 LEU A CA 1
ATOM 775 C C . LEU A 1 96 ? -6.429 9.036 11.708 1.00 87.19 96 LEU A C 1
ATOM 777 O O . LEU A 1 96 ? -6.779 10.147 12.099 1.00 87.19 96 LEU A O 1
ATOM 781 N N . ASN A 1 97 ? -5.220 8.545 11.977 1.00 88.75 97 ASN A N 1
ATOM 782 C CA . ASN A 1 97 ? -4.233 9.258 12.782 1.00 88.75 97 ASN A CA 1
ATOM 783 C C . ASN A 1 97 ? -3.418 10.292 11.980 1.00 88.75 97 ASN A C 1
ATOM 785 O O . ASN A 1 97 ? -2.625 11.026 12.571 1.00 88.75 97 ASN A O 1
ATOM 789 N N . CYS A 1 98 ? -3.580 10.375 10.652 1.00 89.69 98 CYS A N 1
ATOM 790 C CA . CYS A 1 98 ? -2.770 11.237 9.792 1.00 89.69 98 CYS A CA 1
ATOM 791 C C . CYS A 1 98 ? -3.610 11.967 8.728 1.00 89.69 98 CYS A C 1
ATOM 793 O O . CYS A 1 98 ? -3.871 11.437 7.649 1.00 89.69 98 CYS A O 1
ATOM 795 N N . LYS A 1 99 ? -3.912 13.254 8.964 1.00 89.12 99 LYS A N 1
ATOM 796 C CA . LYS A 1 99 ? -4.673 14.110 8.023 1.00 89.12 99 LYS A CA 1
ATOM 797 C C . LYS A 1 99 ? -4.080 14.176 6.609 1.00 89.12 99 LYS A C 1
ATOM 799 O O . LYS A 1 99 ? -4.809 14.255 5.625 1.00 89.12 99 LYS A O 1
ATOM 804 N N . LYS A 1 100 ? -2.746 14.159 6.485 1.00 91.94 100 LYS A N 1
ATOM 805 C CA . LYS A 1 100 ? -2.072 14.147 5.174 1.00 91.94 100 LYS A CA 1
ATOM 806 C C . LYS A 1 100 ? -2.357 12.845 4.413 1.00 91.94 100 LYS A C 1
ATOM 808 O O . LYS A 1 100 ? -2.554 12.875 3.203 1.00 91.94 100 LYS A O 1
ATOM 813 N N . LEU A 1 101 ? -2.396 11.716 5.125 1.00 92.25 101 LEU A N 1
ATOM 814 C CA . LEU A 1 101 ? -2.696 10.408 4.543 1.00 92.25 101 LEU A CA 1
ATOM 815 C C . LEU A 1 101 ? -4.172 10.294 4.179 1.00 92.25 101 LEU A C 1
ATOM 817 O O . LEU A 1 101 ? -4.484 9.815 3.098 1.00 92.25 101 LEU A O 1
ATOM 821 N N . GLU A 1 102 ? -5.059 10.802 5.028 1.00 90.75 102 GLU A N 1
ATOM 822 C CA . GLU A 1 102 ? -6.484 10.935 4.722 1.00 90.75 102 GLU A CA 1
ATOM 823 C C . GLU A 1 102 ? -6.716 11.703 3.414 1.00 90.75 102 GLU A C 1
ATOM 825 O O . GLU A 1 102 ? -7.390 11.191 2.523 1.00 90.75 102 GLU A O 1
ATOM 830 N N . LYS A 1 103 ? -6.062 12.860 3.232 1.00 91.25 103 LYS A N 1
ATOM 831 C CA . LYS A 1 103 ? -6.134 13.633 1.979 1.00 91.25 103 LYS A CA 1
ATOM 832 C C . LYS A 1 103 ? -5.645 12.834 0.764 1.00 91.25 103 LYS A C 1
ATOM 834 O O . LYS A 1 103 ? -6.296 12.853 -0.277 1.00 91.25 103 LYS A O 1
ATOM 839 N N . LEU A 1 104 ? -4.520 12.124 0.889 1.00 93.44 104 LEU A N 1
ATOM 840 C CA . LEU A 1 104 ? -3.987 11.269 -0.180 1.00 93.44 104 LEU A CA 1
ATOM 841 C C . LEU A 1 104 ? -4.982 10.168 -0.566 1.00 93.44 104 LEU A C 1
ATOM 843 O O . LEU A 1 104 ? -5.195 9.918 -1.751 1.00 93.44 104 LEU A O 1
ATOM 847 N N . ILE A 1 105 ? -5.595 9.516 0.424 1.00 93.25 105 ILE A N 1
ATOM 848 C CA . ILE A 1 105 ? -6.563 8.441 0.192 1.00 93.25 105 ILE A CA 1
ATOM 849 C C . ILE A 1 105 ? -7.855 8.976 -0.419 1.00 93.25 105 ILE A C 1
ATOM 851 O O . ILE A 1 105 ? -8.394 8.324 -1.308 1.00 93.25 105 ILE A O 1
ATOM 855 N N . GLN A 1 106 ? -8.317 10.156 -0.009 1.00 90.94 106 GLN A N 1
ATOM 856 C CA . GLN A 1 106 ? -9.481 10.792 -0.619 1.00 90.94 106 GLN A CA 1
ATOM 857 C C . GLN A 1 106 ? -9.251 11.038 -2.116 1.00 90.94 106 GLN A C 1
ATOM 859 O O . GLN A 1 106 ? -10.014 10.533 -2.932 1.00 90.94 106 GLN A O 1
ATOM 864 N N . ILE A 1 107 ? -8.135 11.684 -2.481 1.00 90.88 107 ILE A N 1
ATOM 865 C CA . ILE A 1 107 ? -7.763 11.927 -3.888 1.00 90.88 107 ILE A CA 1
ATOM 866 C C . ILE A 1 107 ? -7.668 10.609 -4.668 1.00 90.88 107 ILE A C 1
ATOM 868 O O . ILE A 1 107 ? -8.138 10.505 -5.799 1.00 90.88 107 ILE A O 1
ATOM 872 N N . TYR A 1 108 ? -7.075 9.579 -4.061 1.00 93.00 108 TYR A N 1
ATOM 873 C CA . TYR A 1 108 ? -6.981 8.258 -4.673 1.00 93.00 108 TYR A CA 1
ATOM 874 C C . TYR A 1 108 ? -8.354 7.633 -4.960 1.00 93.00 108 TYR A C 1
ATOM 876 O O . TYR A 1 108 ? -8.557 7.086 -6.042 1.00 93.00 108 TYR A O 1
ATOM 884 N N . LEU A 1 109 ? -9.298 7.735 -4.022 1.00 91.50 109 LEU A N 1
ATOM 885 C CA . LEU A 1 109 ? -10.654 7.207 -4.183 1.00 91.50 109 LEU A CA 1
ATOM 886 C C . LEU A 1 109 ? -11.507 8.037 -5.154 1.00 91.50 109 LEU A C 1
ATOM 888 O O . LEU A 1 109 ? -12.392 7.476 -5.798 1.00 91.50 109 LEU A O 1
ATOM 892 N N . ASP A 1 110 ? -11.232 9.337 -5.284 1.00 89.50 110 ASP A N 1
ATOM 893 C CA . ASP A 1 110 ? -11.924 10.229 -6.222 1.00 89.50 110 ASP A CA 1
ATOM 894 C C . ASP A 1 110 ? -11.534 9.943 -7.683 1.00 89.50 110 ASP A C 1
ATOM 896 O O . ASP A 1 110 ? -12.361 10.075 -8.586 1.00 89.50 110 ASP A O 1
ATOM 900 N N . ILE A 1 111 ? -10.294 9.499 -7.932 1.00 88.62 111 ILE A N 1
ATOM 901 C CA . ILE A 1 111 ? -9.818 9.150 -9.282 1.00 88.62 111 ILE A CA 1
ATOM 902 C C . ILE A 1 111 ? -10.465 7.863 -9.806 1.00 88.62 111 ILE A C 1
ATOM 904 O O . ILE A 1 111 ? -10.693 7.730 -11.013 1.00 88.62 111 ILE A O 1
ATOM 908 N N . GLY A 1 112 ? -10.751 6.894 -8.936 1.00 88.69 112 GLY A N 1
ATOM 909 C CA . GLY A 1 112 ? -11.351 5.643 -9.373 1.00 88.69 112 GLY A CA 1
ATOM 910 C C . GLY A 1 112 ? -11.500 4.573 -8.294 1.00 88.69 112 GLY A C 1
ATOM 911 O O . GLY A 1 112 ? -11.102 4.749 -7.143 1.00 88.69 112 GLY A O 1
ATOM 912 N N . PRO A 1 113 ? -12.079 3.413 -8.663 1.00 90.12 113 PRO A N 1
ATOM 913 C CA . PRO A 1 113 ? -12.264 2.307 -7.735 1.00 90.12 113 PRO A CA 1
ATOM 914 C C . PRO A 1 113 ? -10.905 1.754 -7.282 1.00 90.12 113 PRO A C 1
ATOM 916 O O . PRO A 1 113 ? -10.018 1.554 -8.119 1.00 90.12 113 PRO A O 1
ATOM 919 N N . PRO A 1 114 ? -10.732 1.450 -5.985 1.00 92.25 114 PRO A N 1
ATOM 920 C CA . PRO A 1 114 ? -9.441 1.055 -5.452 1.00 92.25 114 PRO A CA 1
ATOM 921 C C . PRO A 1 114 ? -8.948 -0.259 -6.066 1.00 92.25 114 PRO A C 1
ATOM 923 O O . PRO A 1 114 ? -9.685 -1.238 -6.183 1.00 92.25 114 PRO A O 1
ATOM 926 N N . VAL A 1 115 ? -7.664 -0.291 -6.415 1.00 93.81 115 VAL A N 1
ATOM 927 C CA . VAL A 1 115 ? -6.959 -1.507 -6.834 1.00 93.81 115 VAL A CA 1
ATOM 928 C C . VAL A 1 115 ? -6.659 -2.402 -5.619 1.00 93.81 115 VAL A C 1
ATOM 930 O O . VAL A 1 115 ? -6.704 -1.927 -4.479 1.00 93.81 115 VAL A O 1
ATOM 933 N N . PRO A 1 116 ? -6.306 -3.691 -5.814 1.00 94.06 116 PRO A N 1
ATOM 934 C CA . PRO A 1 116 ? -5.964 -4.584 -4.712 1.00 94.06 116 PRO A CA 1
ATOM 935 C C . PRO A 1 116 ? -4.907 -3.984 -3.779 1.00 94.06 116 PRO A C 1
ATOM 937 O O . PRO A 1 116 ? -3.857 -3.522 -4.234 1.00 94.06 116 PRO A O 1
ATOM 940 N N . PHE A 1 117 ? -5.14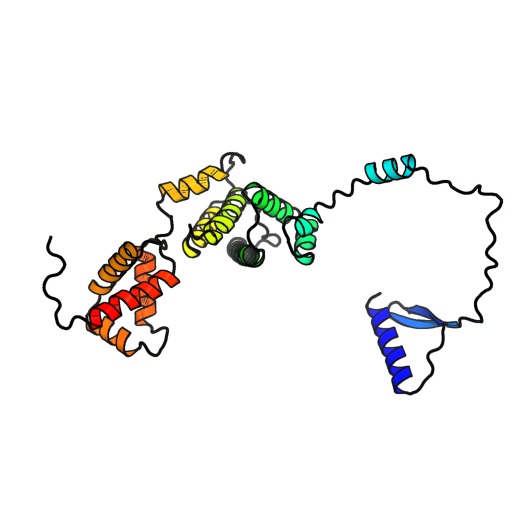9 -4.063 -2.465 1.00 93.50 117 PHE A N 1
ATOM 941 C CA . PHE A 1 117 ? -4.320 -3.397 -1.454 1.00 93.50 117 PHE A CA 1
ATOM 942 C C . PHE A 1 117 ? -2.827 -3.729 -1.572 1.00 93.50 117 PHE A C 1
ATOM 944 O O . PHE A 1 117 ? -1.988 -2.863 -1.372 1.00 93.50 117 PHE A O 1
ATOM 951 N N . LYS A 1 118 ? -2.474 -4.960 -1.965 1.00 94.25 118 LYS A N 1
ATOM 952 C CA . LYS A 1 118 ? -1.076 -5.362 -2.189 1.00 94.25 118 LYS A CA 1
ATOM 953 C C . LYS A 1 118 ? -0.372 -4.499 -3.246 1.00 94.25 118 LYS A C 1
ATOM 955 O O . LYS A 1 118 ? 0.789 -4.145 -3.064 1.00 94.25 118 LYS A O 1
ATOM 960 N N . HIS A 1 119 ? -1.060 -4.172 -4.340 1.00 94.88 119 HIS A N 1
ATOM 961 C CA . HIS A 1 119 ? -0.519 -3.318 -5.402 1.00 94.88 119 HIS A CA 1
ATOM 962 C C . HIS A 1 119 ? -0.436 -1.864 -4.946 1.00 94.88 119 HIS A C 1
ATOM 964 O O . HIS A 1 119 ? 0.602 -1.232 -5.116 1.00 94.88 119 HIS A O 1
ATOM 970 N N . PHE A 1 120 ? -1.493 -1.363 -4.303 1.00 95.88 120 PHE A N 1
ATOM 971 C CA . PHE A 1 120 ? -1.503 -0.020 -3.723 1.00 95.88 120 PHE A CA 1
ATOM 972 C C . PHE A 1 120 ? -0.368 0.170 -2.704 1.00 95.88 120 PHE A C 1
ATOM 974 O O . PHE A 1 120 ? 0.393 1.126 -2.795 1.00 95.88 120 PHE A O 1
ATOM 981 N N . LYS A 1 121 ? -0.196 -0.780 -1.776 1.00 95.25 121 LYS A N 1
ATOM 982 C CA . LYS A 1 121 ? 0.834 -0.748 -0.732 1.00 95.25 121 LYS A CA 1
ATOM 983 C C . LYS A 1 121 ? 2.244 -0.709 -1.316 1.00 95.25 121 LYS A C 1
ATOM 985 O O . LYS A 1 121 ? 3.048 0.090 -0.854 1.00 95.25 121 LYS A O 1
ATOM 990 N N . LYS A 1 122 ? 2.515 -1.496 -2.366 1.00 95.75 122 LYS A N 1
ATOM 991 C CA . LYS A 1 122 ? 3.791 -1.436 -3.096 1.00 95.75 122 LYS A CA 1
ATOM 992 C C . LYS A 1 122 ? 4.088 -0.005 -3.553 1.00 95.75 122 LYS A C 1
ATOM 994 O O . LYS A 1 122 ? 5.163 0.505 -3.278 1.00 95.75 122 LYS A O 1
ATOM 999 N N . TRP A 1 123 ? 3.136 0.647 -4.215 1.00 96.50 123 TRP A N 1
ATOM 1000 C CA . TRP A 1 123 ? 3.319 2.021 -4.683 1.00 96.50 123 TRP A CA 1
ATOM 1001 C C . TRP A 1 123 ? 3.396 3.036 -3.545 1.00 96.50 123 TRP A C 1
ATOM 1003 O O . TRP A 1 123 ? 4.170 3.981 -3.637 1.00 96.50 123 TRP A O 1
ATOM 1013 N N . LEU A 1 124 ? 2.641 2.842 -2.464 1.00 95.50 124 LEU A N 1
ATOM 1014 C CA . LEU A 1 124 ? 2.728 3.692 -1.278 1.00 95.50 124 LEU A CA 1
ATOM 1015 C C . LEU A 1 124 ? 4.133 3.646 -0.653 1.00 95.50 124 LEU A C 1
ATOM 1017 O O . LEU A 1 124 ? 4.633 4.670 -0.191 1.00 95.50 124 LEU A O 1
ATOM 1021 N N . ASP A 1 125 ? 4.771 2.475 -0.655 1.00 95.25 125 ASP A N 1
ATOM 1022 C CA . ASP A 1 125 ? 6.146 2.300 -0.182 1.00 95.25 125 ASP A CA 1
ATOM 1023 C C . ASP A 1 125 ? 7.163 2.943 -1.142 1.00 95.25 125 ASP A C 1
ATOM 1025 O O . ASP A 1 125 ? 8.091 3.605 -0.680 1.00 95.25 125 ASP A O 1
ATOM 1029 N N . GLU A 1 126 ? 6.951 2.849 -2.461 1.00 95.19 126 GLU A N 1
ATOM 1030 C CA . GLU A 1 126 ? 7.758 3.578 -3.459 1.00 95.19 126 GLU A CA 1
ATOM 1031 C C . GLU A 1 126 ? 7.635 5.101 -3.296 1.00 95.19 126 GLU A C 1
ATOM 1033 O O . GLU A 1 126 ? 8.639 5.812 -3.326 1.00 95.19 126 GLU A O 1
ATOM 1038 N N . LEU A 1 127 ? 6.421 5.616 -3.067 1.00 94.56 127 LEU A N 1
ATOM 1039 C CA . LEU A 1 127 ? 6.195 7.038 -2.798 1.00 94.56 127 LEU A CA 1
ATOM 1040 C C . LEU A 1 127 ? 6.905 7.467 -1.510 1.00 94.56 127 LEU A C 1
ATOM 1042 O O . LEU A 1 127 ? 7.552 8.509 -1.483 1.00 94.56 127 LEU A O 1
ATOM 1046 N N . ARG A 1 128 ? 6.827 6.654 -0.450 1.00 93.50 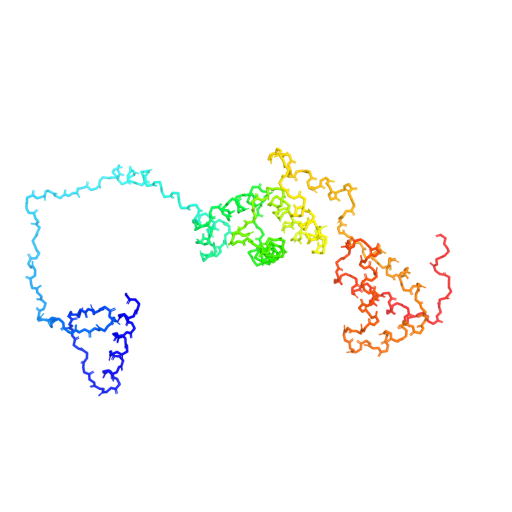128 ARG A N 1
ATOM 1047 C CA . ARG A 1 128 ? 7.533 6.922 0.809 1.00 93.50 128 ARG A CA 1
ATOM 1048 C C . ARG A 1 128 ? 9.042 7.008 0.598 1.00 93.50 128 ARG A C 1
ATOM 1050 O O . ARG A 1 128 ? 9.653 7.957 1.078 1.00 93.50 128 ARG A O 1
ATOM 1057 N N . TYR A 1 129 ? 9.614 6.063 -0.145 1.00 92.69 129 TYR A N 1
ATOM 1058 C CA . TYR A 1 129 ? 11.038 6.048 -0.481 1.00 92.69 129 TYR A CA 1
ATOM 1059 C C . TYR A 1 129 ? 11.458 7.261 -1.321 1.00 92.69 129 TYR A C 1
ATOM 1061 O O . TYR A 1 129 ? 12.522 7.841 -1.100 1.00 92.69 129 TYR A O 1
ATOM 1069 N N . LEU A 1 130 ? 10.620 7.671 -2.277 1.00 91.44 130 LEU A N 1
ATOM 1070 C CA . LEU A 1 130 ? 10.837 8.881 -3.067 1.00 91.44 130 LEU A CA 1
ATOM 1071 C C . LEU A 1 130 ? 10.863 10.126 -2.168 1.00 91.44 130 LEU A C 1
ATOM 1073 O O . LEU A 1 130 ? 11.804 10.913 -2.244 1.00 91.44 130 LEU A O 1
ATOM 1077 N N . CYS A 1 131 ? 9.864 10.285 -1.297 1.00 90.38 131 CYS A N 1
ATOM 1078 C CA . CYS A 1 131 ? 9.784 11.423 -0.386 1.00 90.38 131 CYS A CA 1
ATOM 1079 C C . CYS A 1 131 ? 10.966 11.453 0.595 1.00 90.38 131 CYS A C 1
ATOM 1081 O O . CYS A 1 131 ? 11.533 12.516 0.814 1.00 90.38 131 CYS A O 1
ATOM 1083 N N . GLU A 1 132 ? 11.386 10.305 1.129 1.00 90.38 132 GLU A N 1
ATOM 1084 C CA . GLU A 1 132 ? 12.563 10.207 2.006 1.00 90.38 132 GLU A CA 1
ATOM 1085 C C . GLU A 1 132 ? 13.842 10.704 1.309 1.00 90.38 132 GLU A C 1
ATOM 1087 O O . GLU A 1 132 ? 14.668 11.381 1.918 1.00 90.38 132 GLU A O 1
ATOM 1092 N N . LYS A 1 133 ? 13.994 10.416 0.010 1.00 89.38 133 LYS A N 1
ATOM 1093 C CA . LYS A 1 133 ? 15.144 10.864 -0.789 1.00 89.38 133 LYS A CA 1
ATOM 1094 C C . LYS A 1 133 ? 15.122 12.335 -1.171 1.00 89.38 133 LYS A C 1
ATOM 1096 O O . LYS A 1 133 ? 16.189 12.915 -1.341 1.00 89.38 133 LYS A O 1
ATOM 1101 N N . ILE A 1 134 ? 13.944 12.901 -1.396 1.00 86.25 134 ILE A N 1
ATOM 1102 C CA . ILE A 1 134 ? 13.808 14.289 -1.854 1.00 86.25 134 ILE A CA 1
ATOM 1103 C C . ILE A 1 134 ? 13.827 15.241 -0.654 1.00 86.25 134 ILE A C 1
ATOM 1105 O O . ILE A 1 134 ? 14.507 16.263 -0.685 1.00 86.25 134 ILE A O 1
ATOM 1109 N N . TYR A 1 135 ? 13.165 14.870 0.441 1.00 83.69 135 TYR A N 1
ATOM 1110 C CA . TYR A 1 135 ? 12.989 15.705 1.630 1.00 83.69 135 TYR A CA 1
ATOM 1111 C C . TYR A 1 135 ? 13.859 15.219 2.804 1.00 83.69 135 TYR A C 1
ATOM 1113 O O . TYR A 1 135 ? 13.386 15.077 3.930 1.00 83.69 135 TYR A O 1
ATOM 1121 N N . ILE A 1 136 ? 15.151 14.968 2.550 1.00 77.69 136 ILE A N 1
ATOM 1122 C CA . ILE A 1 136 ? 16.106 14.347 3.500 1.00 77.69 136 ILE A CA 1
ATOM 1123 C C . ILE A 1 136 ? 16.164 15.069 4.860 1.00 77.69 136 ILE A C 1
ATOM 1125 O O . ILE A 1 136 ? 16.398 14.441 5.891 1.00 77.69 136 ILE A O 1
ATOM 1129 N N . ASN A 1 137 ? 15.942 16.385 4.876 1.00 79.75 137 ASN A N 1
ATOM 1130 C CA . ASN A 1 137 ? 16.056 17.215 6.078 1.00 79.75 137 ASN A CA 1
ATOM 1131 C C . ASN A 1 137 ? 14.710 17.483 6.776 1.00 79.75 137 ASN A C 1
ATOM 1133 O O . ASN A 1 137 ? 14.668 18.239 7.747 1.00 79.75 137 ASN A O 1
ATOM 1137 N N . GLU A 1 138 ? 13.610 16.889 6.306 1.00 81.88 138 GLU A N 1
ATOM 1138 C CA . GLU A 1 138 ? 12.277 17.114 6.864 1.00 81.88 138 GLU A CA 1
ATOM 1139 C C . GLU A 1 138 ? 11.824 15.949 7.744 1.00 81.88 138 GLU A C 1
ATOM 1141 O O . GLU A 1 138 ? 11.766 14.797 7.329 1.00 81.88 138 GLU A O 1
ATOM 1146 N N . THR A 1 139 ? 11.403 16.251 8.971 1.00 75.38 139 THR A N 1
ATOM 1147 C CA . THR A 1 139 ? 10.870 15.244 9.905 1.00 75.38 139 THR A CA 1
ATOM 1148 C C . THR A 1 139 ? 9.437 14.808 9.574 1.00 75.38 139 THR A C 1
ATOM 1150 O O . THR A 1 139 ? 8.966 13.801 10.097 1.00 75.38 139 THR A O 1
ATOM 1153 N N . ASN A 1 140 ? 8.742 15.538 8.694 1.00 82.06 140 ASN A N 1
ATOM 1154 C CA . ASN A 1 140 ? 7.353 15.300 8.286 1.00 82.06 140 ASN A CA 1
ATOM 1155 C C . ASN A 1 140 ? 7.224 15.181 6.754 1.00 82.06 140 ASN A C 1
ATOM 1157 O O . ASN A 1 140 ? 6.289 15.719 6.153 1.00 82.06 140 ASN A O 1
ATOM 1161 N N . TYR A 1 141 ? 8.184 14.478 6.146 1.00 82.56 141 TYR A N 1
ATOM 1162 C CA . TYR A 1 141 ? 8.312 14.308 4.697 1.00 82.56 141 TYR A CA 1
ATOM 1163 C C . TYR A 1 141 ? 7.185 13.483 4.053 1.00 82.56 141 TYR A C 1
ATOM 1165 O O . TYR A 1 141 ? 7.000 13.527 2.838 1.00 82.56 141 TYR A O 1
ATOM 1173 N N . PHE A 1 142 ? 6.441 12.695 4.841 1.00 87.75 142 PHE A N 1
ATOM 1174 C CA . PHE A 1 142 ? 5.429 11.769 4.332 1.00 87.75 142 PHE A CA 1
ATOM 1175 C C . PHE A 1 142 ? 4.124 11.817 5.139 1.00 87.75 142 PHE A C 1
ATOM 1177 O O . PHE A 1 142 ? 4.168 11.823 6.371 1.00 87.75 142 PHE A O 1
ATOM 1184 N N . PRO A 1 143 ? 2.957 11.709 4.478 1.00 88.94 143 PRO A N 1
ATOM 1185 C CA . PRO A 1 143 ? 2.734 11.845 3.031 1.00 88.94 143 PRO A CA 1
ATOM 1186 C C . PRO A 1 143 ? 3.106 13.239 2.496 1.00 88.94 143 PRO A C 1
ATOM 1188 O O . PRO A 1 143 ? 3.094 14.199 3.274 1.00 88.94 143 PRO A O 1
ATOM 1191 N N . PRO A 1 144 ? 3.438 13.370 1.199 1.00 88.69 144 PRO A N 1
ATOM 1192 C CA . PRO A 1 144 ? 3.767 14.665 0.616 1.00 88.69 144 PRO A CA 1
ATOM 1193 C C . PRO A 1 144 ? 2.540 15.585 0.606 1.00 88.69 144 PRO A C 1
ATOM 1195 O O . PRO A 1 144 ? 1.400 15.127 0.525 1.00 88.69 144 PRO A O 1
ATOM 1198 N N . THR A 1 145 ? 2.770 16.895 0.686 1.00 87.31 145 THR A N 1
ATOM 1199 C CA . THR A 1 145 ? 1.704 17.905 0.562 1.00 87.31 145 THR A CA 1
ATOM 1200 C C . THR A 1 145 ? 1.448 18.327 -0.878 1.00 87.31 145 THR A C 1
ATOM 1202 O O . THR A 1 145 ? 0.370 18.858 -1.141 1.00 87.31 145 THR A O 1
ATOM 1205 N N . ASN A 1 146 ? 2.396 18.034 -1.778 1.00 87.56 146 ASN A N 1
ATOM 1206 C CA . ASN A 1 146 ? 2.338 18.426 -3.178 1.00 87.56 146 ASN A CA 1
ATOM 1207 C C . ASN A 1 146 ? 1.130 17.807 -3.881 1.00 87.56 146 ASN A C 1
ATOM 1209 O O . ASN A 1 146 ? 1.070 16.592 -4.082 1.00 87.56 146 ASN A O 1
ATOM 1213 N N . ILE A 1 147 ? 0.171 18.643 -4.270 1.00 86.94 147 ILE A N 1
ATOM 1214 C CA . ILE A 1 147 ? -1.109 18.179 -4.815 1.00 86.94 147 ILE A CA 1
ATOM 1215 C C . ILE A 1 147 ? -0.916 17.512 -6.176 1.00 86.94 147 ILE A C 1
ATOM 1217 O O . ILE A 1 147 ? -1.511 16.457 -6.417 1.00 86.94 147 ILE A O 1
ATOM 1221 N N . LYS A 1 148 ? -0.043 18.059 -7.035 1.00 86.81 148 LYS A N 1
ATOM 1222 C CA . LYS A 1 148 ? 0.264 17.456 -8.339 1.00 86.81 148 LYS A CA 1
ATOM 1223 C C . LYS A 1 148 ? 0.848 16.059 -8.183 1.00 86.81 148 LYS A C 1
ATOM 1225 O O . LYS A 1 148 ? 0.425 15.132 -8.874 1.00 86.81 148 LYS A O 1
ATOM 1230 N N . LEU A 1 149 ? 1.739 15.879 -7.212 1.00 90.62 149 LEU A N 1
ATOM 1231 C CA . LEU A 1 149 ? 2.293 14.571 -6.880 1.00 90.62 149 LEU A CA 1
ATOM 1232 C C . LEU A 1 149 ? 1.222 13.599 -6.361 1.00 90.62 149 LEU A C 1
ATOM 1234 O O . LEU A 1 149 ? 1.242 12.433 -6.747 1.00 90.62 149 LEU A O 1
ATOM 1238 N N . LEU A 1 150 ? 0.274 14.050 -5.529 1.00 91.81 150 LEU A N 1
ATOM 1239 C CA . LEU A 1 150 ? -0.815 13.199 -5.026 1.00 91.81 150 LEU A CA 1
ATOM 1240 C C . LEU A 1 150 ? -1.722 12.691 -6.157 1.00 91.81 150 LEU A C 1
ATOM 1242 O O . LEU A 1 150 ? -2.021 11.495 -6.210 1.00 91.81 150 LEU A O 1
ATOM 1246 N N . TYR A 1 151 ? -2.111 13.567 -7.089 1.00 90.44 151 TYR A N 1
ATOM 1247 C CA . TYR A 1 151 ? -2.884 13.177 -8.274 1.00 90.44 151 TYR A CA 1
ATOM 1248 C C . TYR A 1 151 ? -2.086 12.254 -9.199 1.00 90.44 151 TYR A C 1
ATOM 1250 O O . TYR A 1 151 ? -2.610 11.236 -9.657 1.00 90.44 151 TYR A O 1
ATOM 1258 N N . CYS A 1 152 ? -0.812 12.573 -9.438 1.00 91.69 152 CYS A N 1
ATOM 1259 C CA . CYS A 1 152 ? 0.100 11.750 -10.230 1.00 91.69 152 CYS A CA 1
ATOM 1260 C C . CYS A 1 152 ? 0.221 10.338 -9.649 1.00 91.69 152 CYS A C 1
ATOM 1262 O O . CYS A 1 152 ? -0.011 9.355 -10.355 1.00 91.69 152 CYS A O 1
ATOM 1264 N N . PHE A 1 153 ? 0.478 10.233 -8.343 1.00 94.75 153 PHE A N 1
ATOM 1265 C CA . PHE A 1 153 ? 0.528 8.970 -7.616 1.00 94.75 153 PHE A CA 1
ATOM 1266 C C . PHE A 1 153 ? -0.760 8.164 -7.801 1.00 94.75 153 PHE A C 1
ATOM 1268 O O . PHE A 1 153 ? -0.712 7.011 -8.234 1.00 94.75 153 PHE A O 1
ATOM 1275 N N . ALA A 1 154 ? -1.914 8.770 -7.519 1.00 93.62 154 ALA A N 1
ATOM 1276 C CA . ALA A 1 154 ? -3.192 8.081 -7.597 1.00 93.62 154 ALA A CA 1
ATOM 1277 C C . ALA A 1 154 ? -3.476 7.554 -9.017 1.00 93.62 154 ALA A C 1
ATOM 1279 O O . ALA A 1 154 ? -3.825 6.383 -9.176 1.00 93.62 154 ALA A O 1
ATOM 1280 N N . GLN A 1 155 ? -3.222 8.345 -10.064 1.00 92.00 155 GLN A N 1
ATOM 1281 C CA . GLN A 1 155 ? -3.384 7.887 -11.449 1.00 92.00 155 GLN A CA 1
ATOM 1282 C C . GLN A 1 155 ? -2.422 6.759 -11.818 1.00 92.00 155 GLN A C 1
ATOM 1284 O O . GLN A 1 155 ? -2.832 5.752 -12.397 1.00 92.00 155 GLN A O 1
ATOM 1289 N N . ILE A 1 156 ? -1.145 6.899 -11.468 1.00 93.81 156 ILE A N 1
ATOM 1290 C CA . ILE A 1 156 ? -0.111 5.913 -11.776 1.00 93.81 156 ILE A CA 1
ATOM 1291 C C . ILE A 1 156 ? -0.418 4.563 -11.126 1.00 93.81 156 ILE A C 1
ATOM 1293 O O . ILE A 1 156 ? -0.230 3.522 -11.764 1.00 93.81 156 ILE A O 1
ATOM 1297 N N . VAL A 1 157 ? -0.951 4.547 -9.901 1.00 96.00 157 VAL A N 1
ATOM 1298 C CA . VAL A 1 157 ? -1.385 3.309 -9.236 1.00 96.00 157 VAL A CA 1
ATOM 1299 C C . VAL A 1 157 ? -2.405 2.553 -10.099 1.00 96.00 157 VAL A C 1
ATOM 1301 O O . VAL A 1 157 ? -2.242 1.347 -10.314 1.00 96.00 157 VAL A O 1
ATOM 1304 N N . HIS A 1 158 ? -3.401 3.243 -10.664 1.00 93.88 158 HIS A N 1
ATOM 1305 C CA . HIS A 1 158 ? -4.391 2.629 -11.558 1.00 93.88 158 HIS A CA 1
ATOM 1306 C C . HIS A 1 158 ? -3.812 2.266 -12.936 1.00 93.88 158 HIS A C 1
ATOM 1308 O O . HIS A 1 158 ? -4.075 1.179 -13.460 1.00 93.88 158 HIS A O 1
ATOM 1314 N N . LEU A 1 159 ? -3.003 3.140 -13.543 1.00 93.12 159 LEU A N 1
ATOM 1315 C CA . LEU A 1 159 ? -2.430 2.918 -14.879 1.00 93.12 159 LEU A CA 1
ATOM 1316 C C . LEU A 1 159 ? -1.429 1.757 -14.906 1.00 93.12 159 LEU A C 1
ATOM 1318 O O . LEU A 1 159 ? -1.371 1.003 -15.877 1.00 93.12 159 LEU A O 1
ATOM 1322 N N . THR A 1 160 ? -0.673 1.575 -13.827 1.00 94.25 160 THR A N 1
ATOM 1323 C CA . THR A 1 160 ? 0.256 0.446 -13.677 1.00 94.25 160 THR A CA 1
ATOM 1324 C C . THR A 1 160 ? -0.484 -0.850 -13.368 1.00 94.25 160 THR A C 1
ATOM 1326 O O . THR A 1 160 ? -0.108 -1.898 -13.885 1.00 94.25 160 THR A O 1
ATOM 1329 N N . TYR A 1 161 ? -1.579 -0.794 -12.598 1.00 94.25 161 TYR A N 1
ATOM 1330 C CA . TYR A 1 161 ? -2.427 -1.962 -12.343 1.00 94.25 161 TYR A CA 1
ATOM 1331 C C . TYR A 1 161 ? -3.129 -2.458 -13.615 1.00 94.25 161 TYR A C 1
ATOM 1333 O O . TYR A 1 161 ? -3.175 -3.656 -13.877 1.00 94.25 161 TYR A O 1
ATOM 1341 N N . THR A 1 162 ? -3.620 -1.535 -14.446 1.00 92.06 162 THR A N 1
ATOM 1342 C CA . THR A 1 162 ? -4.220 -1.855 -15.755 1.00 92.06 162 THR A CA 1
ATOM 1343 C C . THR A 1 162 ? -3.186 -2.224 -16.823 1.00 92.06 162 THR A C 1
ATOM 1345 O O . THR A 1 162 ? -3.557 -2.604 -17.931 1.00 92.06 162 THR A O 1
ATOM 1348 N N . GLY A 1 163 ? -1.890 -2.111 -16.517 1.00 89.75 163 GLY A N 1
ATOM 1349 C CA . GLY A 1 163 ? -0.799 -2.440 -17.429 1.00 89.75 163 GLY A CA 1
ATOM 1350 C C . GLY A 1 163 ? -0.593 -1.438 -18.566 1.00 89.75 163 GLY A C 1
ATOM 1351 O O . GLY A 1 163 ? 0.198 -1.725 -19.461 1.00 89.75 163 GLY A O 1
ATOM 1352 N N . LYS A 1 164 ? -1.259 -0.276 -18.539 1.00 91.25 164 LYS A N 1
ATOM 1353 C CA . LYS A 1 164 ? -1.114 0.790 -19.547 1.00 91.25 164 LYS A CA 1
ATOM 1354 C C . LYS A 1 164 ? 0.210 1.547 -19.432 1.00 91.25 164 LYS A C 1
ATOM 1356 O O . LYS A 1 164 ? 0.700 2.077 -20.427 1.00 91.25 164 LYS A O 1
ATOM 1361 N N . LEU A 1 165 ? 0.782 1.593 -18.231 1.00 92.31 165 LEU A N 1
ATOM 1362 C CA . LEU A 1 165 ? 2.049 2.260 -17.940 1.00 92.31 165 LEU A CA 1
ATOM 1363 C C . LEU A 1 165 ? 3.063 1.263 -17.367 1.00 92.31 165 LEU A C 1
ATOM 1365 O O . LEU A 1 165 ? 2.692 0.353 -16.623 1.00 92.31 165 LEU A O 1
ATOM 1369 N N . THR A 1 166 ? 4.345 1.427 -17.700 1.00 92.25 166 THR A N 1
ATOM 1370 C CA . THR A 1 166 ? 5.424 0.643 -17.082 1.00 92.25 166 THR A CA 1
ATOM 1371 C C . THR A 1 166 ? 5.768 1.189 -15.699 1.00 92.25 166 THR A C 1
ATOM 1373 O O . THR A 1 166 ? 5.621 2.381 -15.428 1.00 92.25 166 THR A O 1
ATOM 1376 N N . ASN A 1 167 ? 6.286 0.328 -14.818 1.00 92.88 167 ASN A N 1
ATOM 1377 C CA . ASN A 1 167 ? 6.716 0.762 -13.484 1.00 92.88 167 ASN A CA 1
ATOM 1378 C C . ASN A 1 167 ? 7.850 1.802 -13.550 1.00 92.88 167 ASN A C 1
ATOM 1380 O O . ASN A 1 167 ? 7.951 2.650 -12.674 1.00 92.88 167 ASN A O 1
ATOM 1384 N N . LEU A 1 168 ? 8.702 1.742 -14.578 1.00 90.88 168 LEU A N 1
ATOM 1385 C CA . LEU A 1 168 ? 9.833 2.659 -14.727 1.00 90.88 168 LEU A CA 1
ATOM 1386 C C . LEU A 1 168 ? 9.365 4.083 -15.043 1.00 90.88 168 LEU A C 1
ATOM 1388 O O . LEU A 1 168 ? 9.773 5.015 -14.360 1.00 90.88 168 LEU A O 1
ATOM 1392 N N . ILE A 1 169 ? 8.458 4.235 -16.014 1.00 92.06 169 ILE A N 1
ATOM 1393 C CA . ILE A 1 169 ? 7.892 5.544 -16.370 1.00 92.06 169 ILE A CA 1
ATOM 1394 C C . ILE A 1 169 ? 7.097 6.118 -15.200 1.00 92.06 169 ILE A C 1
ATOM 1396 O O . ILE A 1 169 ? 7.201 7.299 -14.897 1.00 92.06 169 ILE A O 1
ATOM 1400 N N . ALA A 1 170 ? 6.334 5.273 -14.511 1.00 92.94 170 ALA A N 1
ATOM 1401 C CA . ALA A 1 170 ? 5.617 5.651 -13.304 1.00 92.94 170 ALA A CA 1
ATOM 1402 C C . ALA A 1 170 ? 6.535 6.267 -12.226 1.00 92.94 170 ALA A C 1
ATOM 1404 O O . ALA A 1 170 ? 6.217 7.309 -11.658 1.00 92.94 170 ALA A O 1
ATOM 1405 N N . ILE A 1 171 ? 7.692 5.653 -11.966 1.00 92.94 171 ILE A N 1
ATOM 1406 C CA . ILE A 1 171 ? 8.673 6.180 -11.006 1.00 92.94 171 ILE A CA 1
ATOM 1407 C C . ILE A 1 171 ? 9.272 7.505 -11.495 1.00 92.94 171 ILE A C 1
ATOM 1409 O O . ILE A 1 171 ? 9.420 8.429 -10.695 1.00 92.94 171 ILE A O 1
ATOM 1413 N N . ASP A 1 172 ? 9.609 7.606 -12.783 1.00 91.56 172 ASP A N 1
ATOM 1414 C CA . ASP A 1 172 ? 10.174 8.832 -13.358 1.00 91.56 172 ASP A CA 1
ATOM 1415 C C . ASP A 1 172 ? 9.176 10.001 -13.290 1.00 91.56 172 ASP A C 1
ATOM 1417 O O . ASP A 1 172 ? 9.554 11.092 -12.873 1.00 91.56 172 ASP A O 1
ATOM 1421 N N . LEU A 1 173 ? 7.898 9.760 -13.609 1.00 91.06 173 LEU A N 1
ATOM 1422 C CA . LEU A 1 173 ? 6.838 10.766 -13.501 1.00 91.06 173 LEU A CA 1
ATOM 1423 C C . LEU A 1 173 ? 6.660 11.232 -12.055 1.00 91.06 173 LEU A C 1
ATOM 1425 O O . LEU A 1 173 ? 6.671 12.430 -11.796 1.00 91.06 173 LEU A O 1
ATOM 1429 N N . MET A 1 174 ? 6.543 10.314 -11.088 1.00 92.31 174 MET A N 1
ATOM 1430 C CA . MET A 1 174 ? 6.429 10.718 -9.680 1.00 92.31 174 MET A CA 1
ATOM 1431 C C . MET A 1 174 ? 7.629 11.555 -9.227 1.00 92.31 174 MET A C 1
ATOM 1433 O O . MET A 1 174 ? 7.449 12.511 -8.480 1.00 92.31 174 MET A O 1
ATOM 1437 N N . ARG A 1 175 ? 8.843 11.227 -9.687 1.00 91.75 175 ARG A N 1
ATOM 1438 C CA . ARG A 1 175 ? 10.038 12.019 -9.382 1.00 91.75 175 ARG A CA 1
ATOM 1439 C C . ARG A 1 175 ? 9.959 13.423 -9.973 1.00 91.75 175 ARG A C 1
ATOM 1441 O O . ARG A 1 175 ? 10.185 14.373 -9.238 1.00 91.75 175 ARG A O 1
ATOM 1448 N N . GLU A 1 176 ? 9.601 13.544 -11.249 1.00 89.81 176 GLU A N 1
ATOM 1449 C CA . GLU A 1 176 ? 9.447 14.838 -11.926 1.00 89.81 176 GLU A CA 1
ATOM 1450 C C . GLU A 1 176 ? 8.469 15.744 -11.167 1.00 89.81 176 GLU A C 1
ATOM 1452 O O . GLU A 1 176 ? 8.798 16.882 -10.844 1.00 89.81 176 GLU A O 1
ATOM 1457 N N . PHE A 1 177 ? 7.297 15.218 -10.799 1.00 88.50 177 PHE A N 1
ATOM 1458 C CA . PHE A 1 177 ? 6.297 15.984 -10.050 1.00 88.50 177 PHE A CA 1
ATOM 1459 C C . PHE A 1 177 ? 6.729 16.305 -8.615 1.00 88.50 177 PHE A C 1
ATOM 1461 O O . PHE A 1 177 ? 6.349 17.347 -8.086 1.00 88.50 177 PHE A O 1
ATOM 1468 N N . ALA A 1 178 ? 7.517 15.440 -7.976 1.00 88.00 178 ALA A N 1
ATOM 1469 C CA . ALA A 1 178 ? 8.049 15.708 -6.645 1.00 88.00 178 ALA A CA 1
ATOM 1470 C C . ALA A 1 178 ? 9.133 16.802 -6.654 1.00 88.00 178 ALA A C 1
ATOM 1472 O O . ALA A 1 178 ? 9.166 17.627 -5.743 1.00 88.00 178 ALA A O 1
ATOM 1473 N N . GLU A 1 179 ? 9.984 16.830 -7.684 1.00 86.50 179 GLU A N 1
ATOM 1474 C CA . GLU A 1 179 ? 11.051 17.826 -7.863 1.00 86.50 179 GLU A CA 1
ATOM 1475 C C . GLU A 1 179 ? 10.517 19.189 -8.332 1.00 86.50 179 GLU A C 1
ATOM 1477 O O . GLU A 1 179 ? 11.057 20.219 -7.935 1.00 86.50 179 GLU A O 1
ATOM 1482 N N . ALA A 1 180 ? 9.441 19.208 -9.127 1.00 80.25 180 ALA A N 1
ATOM 1483 C CA . ALA A 1 180 ? 8.815 20.438 -9.620 1.00 80.25 180 ALA A CA 1
ATOM 1484 C C . ALA A 1 180 ? 8.177 21.300 -8.508 1.00 80.25 180 ALA A C 1
ATOM 1486 O O . ALA A 1 180 ? 8.024 22.506 -8.681 1.00 80.25 180 ALA A O 1
ATOM 1487 N N . GLY A 1 181 ? 7.844 20.708 -7.354 1.00 71.06 181 GLY A N 1
ATOM 1488 C CA . GLY A 1 181 ? 7.239 21.420 -6.223 1.00 71.06 181 GLY A CA 1
ATOM 1489 C C . GLY A 1 181 ? 5.753 21.760 -6.412 1.00 71.06 181 GLY A C 1
ATOM 1490 O O . GLY A 1 181 ? 5.100 21.289 -7.346 1.00 71.06 181 GLY A O 1
ATOM 1491 N N . ASP A 1 182 ? 5.201 22.529 -5.468 1.00 67.00 182 ASP 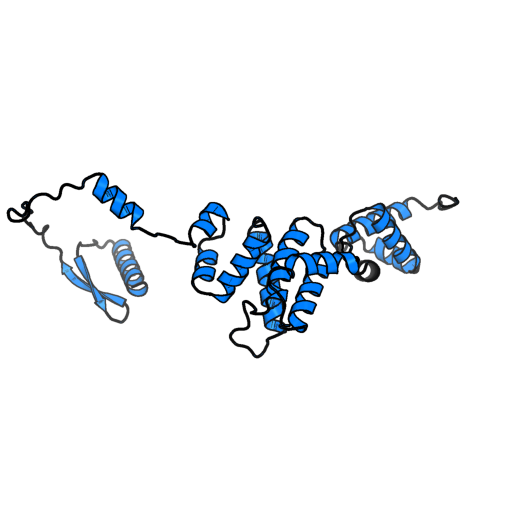A N 1
ATOM 1492 C CA . ASP A 1 182 ? 3.818 23.017 -5.520 1.00 67.00 182 ASP A CA 1
ATOM 1493 C C . ASP A 1 182 ? 3.749 24.281 -6.388 1.00 67.00 182 ASP A C 1
ATOM 1495 O O . ASP A 1 182 ? 4.157 25.363 -5.969 1.00 67.00 182 ASP A O 1
ATOM 1499 N N . GLU A 1 183 ? 3.216 24.149 -7.599 1.00 59.97 183 GLU A N 1
ATOM 1500 C CA . GLU A 1 183 ? 2.754 25.290 -8.392 1.00 59.97 183 GLU A CA 1
ATOM 1501 C C . GLU A 1 183 ? 1.245 25.461 -8.181 1.00 59.97 183 GLU A C 1
ATOM 1503 O O . GLU A 1 183 ? 0.500 24.475 -8.263 1.00 59.97 183 GLU A O 1
ATOM 1508 N N . ASP A 1 184 ? 0.794 26.700 -7.950 1.00 54.28 184 ASP A N 1
ATOM 1509 C CA . ASP A 1 184 ? -0.626 27.055 -7.844 1.00 54.28 184 ASP A CA 1
ATOM 1510 C C . ASP A 1 184 ? -1.386 26.522 -9.064 1.00 54.28 184 ASP A C 1
ATOM 1512 O O . ASP A 1 184 ? -1.226 26.999 -10.188 1.00 54.28 184 ASP A O 1
ATOM 1516 N N . SER A 1 185 ? -2.188 25.481 -8.855 1.00 57.31 185 SER A N 1
ATOM 1517 C CA . SER A 1 185 ? -2.913 24.801 -9.923 1.00 57.31 185 SER A CA 1
ATOM 1518 C C . SER A 1 185 ? -4.308 24.404 -9.456 1.00 57.31 185 SER A C 1
ATOM 1520 O O . SER A 1 185 ? -4.521 24.020 -8.304 1.00 57.31 185 SER A O 1
ATOM 1522 N N . ASP A 1 186 ? -5.279 24.572 -10.354 1.00 59.44 186 ASP A N 1
ATOM 1523 C CA . ASP A 1 186 ? -6.693 24.330 -10.087 1.00 59.44 186 ASP A CA 1
ATOM 1524 C C . ASP A 1 186 ? -6.966 22.821 -9.966 1.00 59.44 186 ASP A C 1
ATOM 1526 O O . ASP A 1 186 ? -6.680 22.026 -10.866 1.00 59.44 186 ASP A O 1
ATOM 1530 N N . TYR A 1 187 ? -7.533 22.422 -8.826 1.00 57.50 187 TYR A N 1
ATOM 1531 C CA . TYR A 1 187 ? -7.713 21.031 -8.410 1.00 57.50 187 TYR A CA 1
ATOM 1532 C C . TYR A 1 187 ? -8.538 20.186 -9.390 1.00 57.50 187 TYR A C 1
ATOM 1534 O O . TYR A 1 187 ? -8.350 18.972 -9.435 1.00 57.50 187 TYR A O 1
ATOM 1542 N N . ASN A 1 188 ? -9.451 20.795 -10.155 1.00 58.19 188 ASN A N 1
ATOM 1543 C CA . ASN A 1 188 ? -10.392 20.058 -11.005 1.00 58.19 188 ASN A CA 1
ATOM 1544 C C . ASN A 1 188 ? -9.838 19.694 -12.396 1.00 58.19 188 ASN A C 1
ATOM 1546 O O . ASN A 1 188 ? -10.396 18.815 -13.049 1.00 58.19 188 ASN A O 1
ATOM 1550 N N . GLN A 1 189 ? -8.760 20.336 -12.859 1.00 63.50 189 GLN A N 1
ATOM 1551 C CA . GLN A 1 189 ? -8.192 20.110 -14.205 1.00 63.50 189 GLN A CA 1
ATOM 1552 C C . GLN A 1 189 ? -6.971 19.180 -14.191 1.00 63.50 189 GLN A C 1
ATOM 1554 O O . GLN A 1 189 ? -6.690 18.484 -15.167 1.00 63.50 189 GLN A O 1
ATOM 1559 N N . LEU A 1 190 ? -6.323 19.057 -13.034 1.00 66.25 190 LEU A N 1
ATOM 1560 C CA . LEU A 1 190 ? -5.075 18.321 -12.859 1.00 66.25 190 LEU A CA 1
ATOM 1561 C C . LEU A 1 190 ? -5.158 16.817 -13.182 1.00 66.25 190 LEU A C 1
ATOM 1563 O O . LEU A 1 190 ? -4.176 16.182 -13.572 1.00 66.25 190 LEU A O 1
ATOM 1567 N N . GLY A 1 191 ? -6.346 16.232 -13.005 1.00 64.12 191 GLY A N 1
ATOM 1568 C CA . GLY A 1 191 ? -6.617 14.833 -13.324 1.00 64.12 191 GLY A CA 1
ATOM 1569 C C . GLY A 1 191 ? -6.447 14.517 -14.815 1.00 64.12 191 GLY A C 1
ATOM 1570 O O . GLY A 1 191 ? -5.853 13.498 -15.171 1.00 64.12 191 GLY A O 1
ATOM 1571 N N . GLU A 1 192 ? -6.935 15.396 -15.686 1.00 69.88 192 GLU A N 1
ATOM 1572 C CA . GLU A 1 192 ? -6.836 15.224 -17.138 1.00 69.88 192 GLU A CA 1
ATOM 1573 C C . GLU A 1 192 ? -5.457 15.654 -17.659 1.00 69.88 192 GLU A C 1
ATOM 1575 O O . GLU A 1 192 ? -4.892 14.959 -18.503 1.00 69.88 192 GLU A O 1
ATOM 1580 N N . GLU A 1 193 ? -4.836 16.673 -17.054 1.00 75.75 193 GLU A N 1
ATOM 1581 C CA . GLU A 1 193 ? -3.489 17.141 -17.415 1.00 75.75 193 GLU A CA 1
ATOM 1582 C C . GLU A 1 193 ? -2.430 16.028 -17.400 1.00 75.75 193 GLU A C 1
ATOM 1584 O O . GLU A 1 193 ? -1.592 15.954 -18.297 1.00 75.75 193 GLU A O 1
ATOM 1589 N N . ILE A 1 194 ? -2.453 15.122 -16.415 1.00 80.25 194 ILE A N 1
ATOM 1590 C CA . ILE A 1 194 ? -1.454 14.041 -16.328 1.00 80.25 194 ILE A CA 1
ATOM 1591 C C . ILE A 1 194 ? -1.656 13.005 -17.442 1.00 80.25 194 ILE A C 1
ATOM 1593 O O . ILE A 1 194 ? -0.678 12.539 -18.033 1.00 80.25 194 ILE A O 1
ATOM 1597 N N . LYS A 1 195 ? -2.902 12.651 -17.778 1.00 83.25 195 LYS A N 1
ATOM 1598 C CA . LYS A 1 195 ? -3.173 11.741 -18.904 1.00 83.25 195 LYS A CA 1
ATOM 1599 C C . LYS A 1 195 ? -2.794 12.386 -20.231 1.00 83.25 195 LYS A C 1
ATOM 1601 O O . LYS A 1 195 ? -2.191 11.720 -21.073 1.00 83.25 195 LYS A O 1
ATOM 1606 N N . GLU A 1 196 ? -3.118 13.663 -20.405 1.00 85.56 196 GLU A N 1
ATOM 1607 C CA . GLU A 1 196 ? -2.722 14.444 -21.573 1.00 85.56 196 GLU A CA 1
ATOM 1608 C C . GLU A 1 196 ? -1.201 14.549 -21.677 1.00 85.56 196 GLU A C 1
ATOM 1610 O O . GLU A 1 196 ? -0.651 14.353 -22.755 1.00 85.56 196 GLU A O 1
ATOM 1615 N N . LEU A 1 197 ? -0.490 14.746 -20.566 1.00 86.25 197 LEU A N 1
ATOM 1616 C CA . LEU A 1 197 ? 0.971 14.746 -20.528 1.00 86.25 197 LEU A CA 1
ATOM 1617 C C . LEU A 1 197 ? 1.540 13.393 -20.972 1.00 86.25 197 LEU A C 1
ATOM 1619 O O . LEU A 1 197 ? 2.449 13.356 -21.803 1.00 86.25 197 LEU A O 1
ATOM 1623 N N . ILE A 1 198 ? 0.990 12.279 -20.476 1.00 86.75 198 ILE A N 1
ATOM 1624 C CA . ILE A 1 198 ? 1.390 10.922 -20.890 1.00 86.75 198 ILE A CA 1
ATOM 1625 C C . ILE A 1 198 ? 1.146 10.721 -22.393 1.00 86.75 198 ILE A C 1
ATOM 1627 O O . ILE A 1 198 ? 1.999 10.155 -23.084 1.00 86.75 198 ILE A O 1
ATOM 1631 N N . GLN A 1 199 ? 0.013 11.205 -22.906 1.00 87.31 199 GLN A N 1
ATOM 1632 C CA . GLN A 1 199 ? -0.343 11.133 -24.321 1.00 87.31 199 GLN A CA 1
ATOM 1633 C C . GLN A 1 199 ? 0.600 11.981 -25.188 1.00 87.31 199 GLN A C 1
ATOM 1635 O O . GLN A 1 199 ? 1.184 11.464 -26.140 1.00 87.31 199 GLN A O 1
ATOM 1640 N N . ASN A 1 200 ? 0.797 13.251 -24.833 1.00 88.69 200 ASN A N 1
ATOM 1641 C CA . ASN A 1 200 ? 1.609 14.222 -25.569 1.00 88.69 200 ASN A CA 1
ATOM 1642 C C . ASN A 1 200 ? 3.085 13.817 -25.610 1.00 88.69 200 ASN A C 1
ATOM 1644 O O . ASN A 1 200 ? 3.752 13.986 -26.629 1.00 88.69 200 ASN A O 1
ATOM 1648 N N . ARG A 1 201 ? 3.592 13.224 -24.524 1.00 87.81 201 ARG A N 1
ATOM 1649 C CA . ARG A 1 201 ? 4.965 12.706 -24.441 1.00 87.81 201 ARG A CA 1
ATOM 1650 C C . ARG A 1 201 ? 5.110 11.266 -24.961 1.00 87.81 201 ARG A C 1
ATOM 1652 O O . ARG A 1 201 ? 6.205 10.714 -24.909 1.00 87.81 201 ARG A O 1
ATOM 1659 N N . ASN A 1 202 ? 4.035 10.654 -25.471 1.00 88.31 202 ASN A N 1
ATOM 1660 C CA . ASN A 1 202 ? 4.003 9.283 -25.999 1.00 88.31 202 ASN A CA 1
ATOM 1661 C C . ASN A 1 202 ? 4.587 8.239 -25.024 1.00 88.31 202 ASN A C 1
ATOM 1663 O O . ASN A 1 202 ? 5.400 7.394 -25.402 1.00 88.31 202 ASN A O 1
ATOM 1667 N N . LEU A 1 203 ? 4.176 8.304 -23.755 1.00 90.25 203 LEU A N 1
ATOM 1668 C CA . LEU A 1 203 ? 4.718 7.488 -22.660 1.00 90.25 203 LEU A CA 1
ATOM 1669 C C . LEU A 1 203 ? 3.955 6.170 -22.425 1.00 90.25 203 LEU A C 1
ATOM 1671 O O . LEU A 1 203 ? 4.273 5.417 -21.505 1.00 90.25 203 LEU A O 1
ATOM 1675 N N . TRP A 1 204 ? 2.955 5.858 -23.250 1.00 91.88 204 TRP A N 1
ATOM 1676 C CA . TRP A 1 204 ? 2.186 4.618 -23.126 1.00 91.88 204 TRP A CA 1
ATOM 1677 C C . TRP A 1 204 ? 3.040 3.373 -23.356 1.00 91.88 204 TRP A C 1
ATOM 1679 O O . TRP A 1 204 ? 3.897 3.345 -24.253 1.00 91.88 204 TRP A O 1
ATOM 1689 N N . ARG A 1 205 ? 2.759 2.325 -22.568 1.00 90.94 205 ARG A N 1
ATOM 1690 C CA . ARG A 1 205 ? 3.443 1.036 -22.673 1.00 90.94 205 ARG A CA 1
ATOM 1691 C C . ARG A 1 205 ? 3.224 0.422 -24.053 1.00 90.94 205 ARG A C 1
ATOM 1693 O O . ARG A 1 205 ? 2.099 0.347 -24.542 1.00 90.94 205 ARG A O 1
ATOM 1700 N N . ILE A 1 206 ? 4.303 -0.084 -24.638 1.00 89.19 206 ILE A N 1
ATOM 1701 C CA . ILE A 1 206 ? 4.255 -0.886 -25.859 1.00 89.19 206 ILE A CA 1
ATOM 1702 C C . ILE A 1 206 ? 4.004 -2.339 -25.449 1.00 89.19 206 ILE A C 1
ATOM 1704 O O . ILE A 1 206 ? 4.797 -2.921 -24.714 1.00 89.19 206 ILE A O 1
ATOM 1708 N N . THR A 1 207 ? 2.895 -2.914 -25.910 1.00 87.88 207 THR A N 1
ATOM 1709 C CA . THR A 1 207 ? 2.512 -4.314 -25.641 1.00 87.88 207 THR A CA 1
ATOM 1710 C C . THR A 1 207 ? 2.530 -5.192 -26.892 1.00 87.88 207 THR A C 1
ATOM 1712 O O . THR A 1 207 ? 2.435 -6.413 -26.790 1.00 87.88 207 THR A O 1
ATOM 1715 N N . ASN A 1 208 ? 2.651 -4.598 -28.084 1.00 89.06 208 ASN A N 1
ATOM 1716 C CA . ASN A 1 208 ? 2.664 -5.339 -29.339 1.00 89.06 208 ASN A CA 1
ATOM 1717 C C . ASN A 1 208 ? 3.991 -6.099 -29.502 1.00 89.06 208 ASN A C 1
ATOM 1719 O O . ASN A 1 208 ? 5.045 -5.482 -29.649 1.00 89.06 208 ASN A O 1
ATOM 1723 N N . SER A 1 209 ? 3.915 -7.435 -29.541 1.00 84.94 209 SER A N 1
ATOM 1724 C CA . SER A 1 209 ? 5.081 -8.316 -29.687 1.00 84.94 209 SER A CA 1
ATOM 1725 C C . SER A 1 209 ? 5.938 -7.972 -30.900 1.00 84.94 209 SER A C 1
ATOM 1727 O O . SER A 1 209 ? 7.145 -7.885 -30.757 1.00 84.94 209 SER A O 1
ATOM 1729 N N . GLN A 1 210 ? 5.343 -7.705 -32.065 1.00 85.06 210 GLN A N 1
ATOM 1730 C CA . GLN A 1 210 ? 6.097 -7.428 -33.294 1.00 85.06 210 GLN A CA 1
ATOM 1731 C C . GLN A 1 210 ? 6.903 -6.130 -33.191 1.00 85.06 210 GLN A C 1
ATOM 1733 O O . GLN A 1 210 ? 8.028 -6.049 -33.677 1.00 85.06 210 GLN A O 1
ATOM 1738 N N . GLN A 1 211 ? 6.337 -5.112 -32.537 1.00 85.69 211 GLN A N 1
ATOM 1739 C CA . GLN A 1 211 ? 7.032 -3.844 -32.311 1.00 85.69 211 GLN A CA 1
ATOM 1740 C C . GLN A 1 211 ? 8.197 -4.016 -31.334 1.00 85.69 211 GLN A C 1
ATOM 1742 O O . GLN A 1 211 ? 9.260 -3.439 -31.547 1.00 85.69 211 GLN A O 1
ATOM 1747 N N . ILE A 1 212 ? 8.006 -4.823 -30.288 1.00 86.44 212 ILE A N 1
ATOM 1748 C CA . ILE A 1 212 ? 9.059 -5.148 -29.324 1.00 86.44 212 ILE A CA 1
ATOM 1749 C C . ILE A 1 212 ? 10.156 -5.966 -30.016 1.00 86.44 212 ILE A C 1
ATOM 1751 O O . ILE A 1 212 ? 11.317 -5.585 -29.946 1.00 86.44 212 ILE A O 1
ATOM 1755 N N . ASP A 1 213 ? 9.791 -7.023 -30.744 1.00 84.38 213 ASP A N 1
ATOM 1756 C CA . ASP A 1 213 ? 10.728 -7.911 -31.438 1.00 84.38 213 ASP A CA 1
ATOM 1757 C C . ASP A 1 213 ? 11.558 -7.142 -32.486 1.00 84.38 213 ASP A C 1
ATOM 1759 O O . ASP A 1 213 ? 12.762 -7.364 -32.584 1.00 84.38 213 ASP A O 1
ATOM 1763 N N . LYS A 1 214 ? 10.967 -6.166 -33.198 1.00 85.38 214 LYS A N 1
ATOM 1764 C CA . LYS A 1 214 ? 11.707 -5.269 -34.104 1.00 85.38 214 LYS A CA 1
ATOM 1765 C C . LYS A 1 214 ? 12.755 -4.431 -33.365 1.00 85.38 214 LYS A C 1
ATOM 1767 O O . LYS A 1 214 ? 13.901 -4.380 -33.789 1.00 85.38 214 LYS A O 1
ATOM 1772 N N . LEU A 1 215 ? 12.381 -3.814 -32.242 1.00 84.19 215 LEU A N 1
ATOM 1773 C CA . LEU A 1 215 ? 13.312 -3.019 -31.429 1.00 84.19 215 LEU A CA 1
ATOM 1774 C C . LEU A 1 215 ? 14.437 -3.873 -30.832 1.00 84.19 215 LEU A C 1
ATOM 1776 O O . LEU A 1 215 ? 15.567 -3.404 -30.705 1.00 84.19 215 LEU A O 1
ATOM 1780 N N . VAL A 1 216 ? 14.133 -5.120 -30.465 1.00 83.75 216 VAL A N 1
ATOM 1781 C CA . VAL A 1 216 ? 15.135 -6.088 -30.012 1.00 83.75 216 VAL A CA 1
ATOM 1782 C C . VAL A 1 216 ? 16.073 -6.467 -31.152 1.00 83.75 216 VAL A C 1
ATOM 1784 O O . VAL A 1 216 ? 17.280 -6.475 -30.940 1.00 83.75 216 VAL A O 1
ATOM 1787 N N . LEU A 1 217 ? 15.549 -6.744 -32.346 1.00 82.62 217 LEU A N 1
ATOM 1788 C CA . LEU A 1 217 ? 16.351 -7.083 -33.520 1.00 82.62 217 LEU A CA 1
ATOM 1789 C C . LEU A 1 217 ? 17.301 -5.939 -33.896 1.00 82.62 217 LEU A C 1
ATOM 1791 O O . LEU A 1 217 ? 18.496 -6.177 -34.038 1.00 82.62 217 LEU A O 1
ATOM 1795 N N . ASP A 1 218 ? 16.800 -4.702 -33.951 1.00 82.69 218 ASP A N 1
ATOM 1796 C CA . ASP A 1 218 ? 17.622 -3.512 -34.200 1.00 82.69 218 ASP A CA 1
ATOM 1797 C C . ASP A 1 218 ? 18.742 -3.386 -33.149 1.00 82.69 218 ASP A C 1
ATOM 1799 O O . ASP A 1 218 ? 19.893 -3.128 -33.484 1.00 82.69 218 ASP A O 1
ATOM 1803 N N . ALA A 1 219 ? 18.434 -3.627 -31.869 1.00 82.31 219 ALA A N 1
ATOM 1804 C CA . ALA A 1 219 ? 19.436 -3.597 -30.804 1.00 82.31 219 ALA A CA 1
ATOM 1805 C C . ALA A 1 219 ? 20.455 -4.741 -30.898 1.00 82.31 219 ALA A C 1
ATOM 1807 O O . ALA A 1 219 ? 21.618 -4.538 -30.574 1.00 82.31 219 ALA A O 1
ATOM 1808 N N . VAL A 1 220 ? 20.041 -5.934 -31.328 1.00 81.69 220 VAL A N 1
ATOM 1809 C CA . VAL A 1 220 ? 20.924 -7.095 -31.517 1.00 81.69 220 VAL A CA 1
ATOM 1810 C C . VAL A 1 220 ? 21.882 -6.877 -32.690 1.00 81.69 220 VAL A C 1
ATOM 1812 O O . VAL A 1 220 ? 23.060 -7.205 -32.562 1.00 81.69 220 VAL A O 1
ATOM 1815 N N . LEU A 1 221 ? 21.404 -6.297 -33.795 1.00 80.00 221 LEU A N 1
ATOM 1816 C CA . LEU A 1 221 ? 22.203 -6.022 -34.996 1.00 80.00 221 LEU A CA 1
ATOM 1817 C C . LEU A 1 221 ? 23.316 -4.990 -34.766 1.00 80.00 221 LEU A C 1
ATOM 1819 O O . LEU A 1 221 ? 24.326 -5.020 -35.466 1.00 80.00 221 LEU A O 1
ATOM 1823 N N . ASP A 1 222 ? 23.162 -4.113 -33.774 1.00 82.50 222 ASP A N 1
ATOM 1824 C CA . ASP A 1 222 ? 24.182 -3.128 -33.403 1.00 82.50 222 ASP A CA 1
ATOM 1825 C C . ASP A 1 222 ? 25.360 -3.730 -32.606 1.00 82.50 222 ASP A C 1
ATOM 1827 O O . ASP A 1 222 ? 26.360 -3.047 -32.362 1.00 82.50 222 ASP A O 1
ATOM 1831 N N . HIS A 1 223 ? 25.277 -5.005 -32.203 1.00 80.75 223 HIS A N 1
ATOM 1832 C CA . HIS A 1 223 ? 26.357 -5.722 -31.514 1.00 80.75 223 HIS A CA 1
ATOM 1833 C C . HIS A 1 223 ? 27.073 -6.721 -32.431 1.00 80.75 223 HIS A C 1
ATOM 1835 O O . HIS A 1 223 ? 26.548 -7.186 -33.438 1.00 80.75 223 HIS A O 1
ATOM 1841 N N . THR A 1 224 ? 28.308 -7.081 -32.067 1.00 78.19 224 THR A N 1
ATOM 1842 C CA . THR A 1 224 ? 29.094 -8.061 -32.828 1.00 78.19 224 THR A CA 1
ATOM 1843 C C . THR A 1 224 ? 28.557 -9.490 -32.656 1.00 78.19 224 THR A C 1
ATOM 1845 O O . THR A 1 224 ? 28.031 -9.818 -31.588 1.00 78.19 224 THR A O 1
ATOM 1848 N N . PRO A 1 225 ? 28.761 -10.386 -33.644 1.00 74.50 225 PRO A N 1
ATOM 1849 C CA . PRO A 1 225 ? 28.388 -11.801 -33.524 1.00 74.50 225 PRO A CA 1
ATOM 1850 C C . PRO A 1 225 ? 28.958 -12.471 -32.262 1.00 74.50 225 PRO A C 1
ATOM 1852 O O . PRO A 1 225 ? 28.222 -13.121 -31.523 1.00 74.50 225 PRO A O 1
ATOM 1855 N N . ASP A 1 226 ? 30.220 -12.182 -31.919 1.00 75.88 226 ASP A N 1
ATOM 1856 C CA . ASP A 1 226 ? 30.873 -12.681 -30.700 1.00 75.88 226 ASP A CA 1
ATOM 1857 C C . ASP A 1 226 ? 30.130 -12.292 -29.409 1.00 75.88 226 ASP A C 1
ATOM 1859 O O . ASP A 1 226 ? 30.155 -13.023 -28.417 1.00 75.88 226 ASP A O 1
ATOM 1863 N N . PHE A 1 227 ? 29.481 -11.123 -29.372 1.00 78.62 227 PHE A N 1
ATOM 1864 C CA . PHE A 1 227 ? 28.710 -10.678 -28.210 1.00 78.62 227 PHE A CA 1
ATOM 1865 C C . PHE A 1 227 ? 27.437 -11.515 -28.030 1.00 78.62 227 PHE A C 1
ATOM 1867 O O . PHE A 1 227 ? 27.097 -11.885 -26.901 1.00 78.62 227 PHE A O 1
ATOM 1874 N N . ILE A 1 228 ? 26.771 -11.852 -29.136 1.00 74.19 228 ILE A N 1
ATOM 1875 C CA . ILE A 1 228 ? 25.558 -12.676 -29.155 1.00 74.19 228 ILE A CA 1
ATOM 1876 C C . ILE A 1 228 ? 25.889 -14.131 -28.812 1.00 74.19 228 ILE A C 1
ATOM 1878 O O . ILE A 1 228 ? 25.243 -14.709 -27.936 1.00 74.19 228 ILE A O 1
ATOM 1882 N N . ASP A 1 229 ? 26.965 -14.683 -29.374 1.00 72.44 229 ASP A N 1
ATOM 1883 C CA . ASP A 1 229 ? 27.432 -16.038 -29.062 1.00 72.44 229 ASP A CA 1
ATOM 1884 C C . ASP A 1 229 ? 27.817 -16.183 -27.584 1.00 72.44 229 ASP A C 1
ATOM 1886 O O . ASP A 1 229 ? 27.429 -17.145 -26.912 1.00 72.44 229 ASP A O 1
ATOM 1890 N N . ASN A 1 230 ? 28.498 -15.178 -27.021 1.00 74.94 230 ASN A N 1
ATOM 1891 C CA . ASN A 1 230 ? 28.795 -15.121 -25.589 1.00 74.94 230 ASN A CA 1
ATOM 1892 C C . ASN A 1 230 ? 27.528 -15.046 -24.720 1.00 74.94 230 ASN A C 1
ATOM 1894 O O . ASN A 1 230 ? 27.517 -15.561 -23.596 1.00 74.94 230 ASN A O 1
ATOM 1898 N N . MET A 1 231 ? 26.462 -14.406 -25.207 1.00 73.62 231 MET A N 1
ATOM 1899 C CA . MET A 1 231 ? 25.180 -14.345 -24.508 1.00 73.62 231 MET A CA 1
ATOM 1900 C C . MET A 1 231 ? 24.476 -15.710 -24.518 1.00 73.62 231 MET A C 1
ATOM 1902 O O . MET A 1 231 ? 24.025 -16.161 -23.461 1.00 73.62 231 MET A O 1
ATOM 1906 N N . ILE A 1 232 ? 24.441 -16.386 -25.673 1.00 71.75 232 ILE A N 1
ATOM 1907 C CA . ILE A 1 232 ? 23.835 -17.716 -25.857 1.00 71.75 232 ILE A CA 1
ATOM 1908 C C . ILE A 1 232 ? 24.587 -18.776 -25.041 1.00 71.75 232 ILE A C 1
ATOM 1910 O O . ILE A 1 232 ? 23.966 -19.559 -24.320 1.00 71.75 232 ILE A O 1
ATOM 1914 N N . ALA A 1 233 ? 25.924 -18.767 -25.060 1.00 71.12 233 ALA A N 1
ATOM 1915 C CA . ALA A 1 233 ? 26.752 -19.705 -24.297 1.00 71.12 233 ALA A CA 1
ATOM 1916 C C . ALA A 1 233 ? 26.533 -19.606 -22.773 1.00 71.12 233 ALA A C 1
ATOM 1918 O O . ALA A 1 233 ? 26.760 -20.564 -22.033 1.00 71.12 233 ALA A O 1
ATOM 1919 N N . GLN A 1 234 ? 26.060 -18.454 -22.287 1.00 67.81 234 GLN A N 1
ATOM 1920 C CA . GLN A 1 234 ? 25.773 -18.209 -20.873 1.00 67.81 234 GLN A CA 1
ATOM 1921 C C . GLN A 1 234 ? 24.287 -18.379 -20.507 1.00 67.81 234 GLN A C 1
ATOM 1923 O O . GLN A 1 234 ? 23.918 -18.060 -19.378 1.00 67.81 234 GLN A O 1
ATOM 1928 N N . LYS A 1 235 ? 23.447 -18.935 -21.400 1.00 63.41 235 LYS A N 1
ATOM 1929 C CA . LYS A 1 235 ? 21.990 -19.141 -21.216 1.00 63.41 235 LYS A CA 1
ATOM 1930 C C . LYS A 1 235 ? 21.620 -19.904 -19.932 1.00 63.41 235 LYS A C 1
ATOM 1932 O O . LYS A 1 235 ? 20.576 -19.638 -19.345 1.00 63.41 235 LYS A O 1
ATOM 1937 N N . SER A 1 236 ? 22.488 -20.798 -19.440 1.00 56.09 236 SER A N 1
ATOM 1938 C CA . SER A 1 236 ? 22.286 -21.545 -18.182 1.00 56.09 236 SER A CA 1
ATOM 1939 C C . SER A 1 236 ? 22.400 -20.681 -16.917 1.00 56.09 236 SER A C 1
ATOM 1941 O O . SER A 1 236 ? 21.819 -21.009 -15.882 1.00 56.09 236 SER A O 1
ATOM 1943 N N . LYS A 1 237 ? 23.102 -19.544 -16.990 1.00 59.19 237 LYS A N 1
ATOM 1944 C CA . LYS A 1 237 ? 23.114 -18.518 -15.945 1.00 59.19 237 LYS A CA 1
ATOM 1945 C C . LYS A 1 237 ? 22.020 -17.519 -16.302 1.00 59.19 237 LYS A C 1
ATOM 1947 O O . LYS A 1 237 ? 22.275 -16.602 -17.069 1.00 59.19 237 LYS A O 1
ATOM 1952 N N . GLN A 1 238 ? 20.824 -17.684 -15.731 1.00 53.62 238 GLN A N 1
ATOM 1953 C CA . GLN A 1 238 ? 19.578 -16.941 -16.021 1.00 53.62 238 GLN A CA 1
ATOM 1954 C C . GLN A 1 238 ? 19.676 -15.397 -16.154 1.00 53.62 238 GLN A C 1
ATOM 1956 O O . GLN A 1 238 ? 18.686 -14.777 -16.530 1.00 53.62 238 GLN A O 1
ATOM 1961 N N . ARG A 1 239 ? 20.820 -14.754 -15.857 1.00 58.22 239 ARG A N 1
ATOM 1962 C CA . ARG A 1 239 ? 21.109 -13.318 -16.042 1.00 58.22 239 ARG A CA 1
ATOM 1963 C C . ARG A 1 239 ? 22.607 -13.072 -16.285 1.00 58.22 239 ARG A C 1
ATOM 1965 O O . ARG A 1 239 ? 23.341 -12.705 -15.366 1.00 58.22 239 ARG A O 1
ATOM 1972 N N . SER A 1 240 ? 23.088 -13.293 -17.505 1.00 72.81 240 SER A N 1
ATOM 1973 C CA . SER A 1 240 ? 24.471 -12.963 -17.871 1.00 72.81 240 SER A CA 1
ATOM 1974 C C . SER A 1 240 ? 24.681 -11.438 -17.957 1.00 72.81 240 SER A C 1
ATOM 1976 O O . SER A 1 240 ? 23.746 -10.679 -18.223 1.00 72.81 240 SER A O 1
ATOM 1978 N N . LYS A 1 241 ? 25.913 -10.952 -17.721 1.00 78.62 241 LYS A N 1
ATOM 1979 C CA . LYS A 1 241 ? 26.240 -9.515 -17.863 1.00 78.62 241 LYS A CA 1
ATOM 1980 C C . LYS A 1 241 ? 25.903 -8.965 -19.267 1.00 78.62 241 LYS A C 1
ATOM 1982 O O . LYS A 1 241 ? 25.348 -7.868 -19.323 1.00 78.62 241 LYS A O 1
ATOM 1987 N N . PRO A 1 242 ? 26.176 -9.692 -20.375 1.00 79.50 242 PRO A N 1
ATOM 1988 C CA . PRO A 1 242 ? 25.761 -9.285 -21.721 1.00 79.50 242 PRO A CA 1
ATOM 1989 C C . PRO A 1 242 ? 24.243 -9.119 -21.860 1.00 79.50 242 PRO A C 1
ATOM 1991 O O . PRO A 1 242 ? 23.789 -8.092 -22.356 1.00 79.50 242 PRO A O 1
ATOM 1994 N N . PHE A 1 243 ? 23.460 -10.062 -21.325 1.00 80.88 243 PHE A N 1
ATOM 1995 C CA . PHE A 1 243 ? 21.997 -9.999 -21.357 1.00 80.88 243 PHE A CA 1
ATOM 1996 C C . PHE A 1 243 ? 21.461 -8.767 -20.618 1.00 80.88 243 PHE A C 1
ATOM 1998 O O . PHE A 1 243 ? 20.623 -8.037 -21.137 1.00 80.88 243 PHE A O 1
ATOM 2005 N N . ALA A 1 244 ? 21.986 -8.480 -19.422 1.00 82.81 244 ALA A N 1
ATOM 2006 C CA . ALA A 1 244 ? 21.589 -7.297 -18.660 1.00 82.81 244 ALA A CA 1
ATOM 2007 C C . ALA A 1 244 ? 21.936 -5.980 -19.383 1.00 82.81 244 ALA A C 1
ATOM 2009 O O . ALA A 1 244 ? 21.184 -5.010 -19.280 1.00 82.81 244 ALA A O 1
ATOM 2010 N N . LYS A 1 245 ? 23.057 -5.949 -20.120 1.00 85.00 245 LYS A N 1
ATOM 2011 C CA . LYS A 1 245 ? 23.469 -4.794 -20.928 1.00 85.00 245 LYS A CA 1
ATOM 2012 C C . LYS A 1 245 ? 22.501 -4.563 -22.092 1.00 85.00 245 LYS A C 1
ATOM 2014 O O . LYS A 1 245 ? 21.971 -3.463 -22.203 1.00 85.00 245 LYS A O 1
ATOM 2019 N N . LEU A 1 246 ? 22.226 -5.602 -22.884 1.00 85.06 246 LEU A N 1
ATOM 2020 C CA . LEU A 1 246 ? 21.300 -5.532 -24.018 1.00 85.06 246 LEU A CA 1
ATOM 2021 C C . LEU A 1 246 ? 19.882 -5.163 -23.561 1.00 85.06 246 LEU A C 1
ATOM 2023 O O . LEU A 1 246 ? 19.254 -4.267 -24.116 1.00 85.06 246 LEU A O 1
ATOM 2027 N N . LYS A 1 247 ? 19.406 -5.785 -22.476 1.00 85.50 247 LYS A N 1
ATOM 2028 C CA . LYS A 1 247 ? 18.114 -5.461 -21.862 1.00 85.50 247 LYS A CA 1
ATOM 2029 C C . LYS A 1 247 ? 17.999 -3.979 -21.511 1.00 85.50 247 LYS A C 1
ATOM 2031 O O . LYS A 1 247 ? 16.987 -3.354 -21.815 1.00 85.50 247 LYS A O 1
ATOM 2036 N N . ARG A 1 248 ? 19.016 -3.420 -20.849 1.00 86.81 248 ARG A N 1
ATOM 2037 C CA . ARG A 1 248 ? 19.026 -2.003 -20.468 1.00 86.81 248 ARG A CA 1
ATOM 2038 C C . ARG A 1 248 ? 18.982 -1.101 -21.697 1.00 86.81 248 ARG A C 1
ATOM 2040 O O . ARG A 1 248 ? 18.208 -0.157 -21.716 1.00 86.81 248 ARG A O 1
ATOM 2047 N N . GLU A 1 249 ? 19.759 -1.431 -22.720 1.00 87.44 249 GLU A N 1
ATOM 2048 C CA . GLU A 1 249 ? 19.792 -0.686 -23.974 1.00 87.44 249 GLU A CA 1
ATOM 2049 C C . GLU A 1 249 ? 18.436 -0.683 -24.693 1.00 87.44 249 GLU A C 1
ATOM 2051 O O . GLU A 1 249 ? 17.975 0.375 -25.108 1.00 87.44 249 GLU A O 1
ATOM 2056 N N . ILE A 1 250 ? 17.750 -1.826 -24.775 1.00 86.50 250 ILE A N 1
ATOM 2057 C CA . ILE A 1 250 ? 16.400 -1.914 -25.361 1.00 86.50 250 ILE A CA 1
ATOM 2058 C C . ILE A 1 250 ? 15.399 -1.071 -24.561 1.00 86.50 250 ILE A C 1
ATOM 2060 O O . ILE A 1 250 ? 14.586 -0.342 -25.134 1.00 86.50 250 ILE A O 1
ATOM 2064 N N . ILE A 1 251 ? 15.464 -1.141 -23.227 1.00 87.94 251 ILE A N 1
ATOM 2065 C CA . ILE A 1 251 ? 14.620 -0.325 -22.349 1.00 87.94 251 ILE A CA 1
ATOM 2066 C C . ILE A 1 251 ? 14.880 1.164 -22.609 1.00 87.94 251 ILE A C 1
ATOM 2068 O O . ILE A 1 251 ? 13.917 1.904 -22.808 1.00 87.94 251 ILE A O 1
ATOM 2072 N N . ASP A 1 252 ? 16.141 1.590 -22.681 1.00 87.62 252 ASP A N 1
ATOM 2073 C CA . ASP A 1 252 ? 16.518 2.985 -22.923 1.00 87.62 252 ASP A CA 1
ATOM 2074 C C . ASP A 1 252 ? 16.090 3.453 -24.331 1.00 87.62 252 ASP A C 1
ATOM 2076 O O . ASP A 1 252 ? 15.458 4.501 -24.450 1.00 87.62 252 ASP A O 1
ATOM 2080 N N . ARG A 1 253 ? 16.296 2.645 -25.385 1.00 87.38 253 ARG A N 1
ATOM 2081 C CA . ARG A 1 253 ? 15.820 2.924 -26.762 1.00 87.38 253 ARG A CA 1
ATOM 2082 C C . ARG A 1 253 ? 14.304 3.078 -26.844 1.00 87.38 253 ARG A C 1
ATOM 2084 O O . ARG A 1 253 ? 13.794 3.871 -27.629 1.00 87.38 253 ARG A O 1
ATOM 2091 N N . SER A 1 254 ? 13.573 2.323 -26.027 1.00 86.81 254 SER A N 1
ATOM 2092 C CA . SER A 1 254 ? 12.115 2.410 -25.951 1.00 86.81 254 SER A CA 1
ATOM 2093 C C . SER A 1 254 ? 11.611 3.554 -25.065 1.00 86.81 254 SER A C 1
ATOM 2095 O O . SER A 1 254 ? 10.411 3.615 -24.810 1.00 86.81 254 SER A O 1
ATOM 2097 N N . ASN A 1 255 ? 12.481 4.429 -24.542 1.00 87.50 255 ASN A N 1
ATOM 2098 C CA . ASN A 1 255 ? 12.139 5.419 -23.513 1.00 87.50 255 ASN A CA 1
ATOM 2099 C C . ASN A 1 255 ? 11.410 4.787 -22.311 1.00 87.50 255 ASN A C 1
ATOM 2101 O O . ASN A 1 255 ? 10.436 5.331 -21.795 1.00 87.50 255 ASN A O 1
ATOM 2105 N N . LYS A 1 256 ? 11.856 3.595 -21.890 1.00 90.38 256 LYS A N 1
ATOM 2106 C CA . LYS A 1 256 ? 11.296 2.800 -20.782 1.00 90.38 256 LYS A CA 1
ATOM 2107 C C . LYS A 1 256 ? 9.836 2.363 -20.978 1.00 90.38 256 LYS A C 1
ATOM 2109 O O . LYS A 1 256 ? 9.164 1.982 -20.014 1.00 90.38 256 LYS A O 1
ATOM 2114 N N . ARG A 1 257 ? 9.333 2.376 -22.218 1.00 89.50 257 ARG A N 1
ATOM 2115 C CA . ARG A 1 257 ? 7.940 2.033 -22.561 1.00 89.50 257 ARG A CA 1
ATOM 2116 C C . ARG A 1 257 ? 7.680 0.539 -22.673 1.00 89.50 257 ARG A C 1
ATOM 2118 O O . ARG A 1 257 ? 6.522 0.136 -22.725 1.00 89.50 257 ARG A O 1
ATOM 2125 N N . ILE A 1 258 ? 8.716 -0.289 -22.716 1.00 88.75 258 ILE A N 1
ATOM 2126 C CA . ILE A 1 258 ? 8.567 -1.746 -22.717 1.00 88.75 258 ILE A CA 1
ATOM 2127 C C . ILE A 1 258 ? 8.802 -2.249 -21.294 1.00 88.75 258 ILE A C 1
ATOM 2129 O O . ILE A 1 258 ? 9.747 -1.823 -20.625 1.00 88.75 258 ILE A O 1
ATOM 2133 N N . ALA A 1 259 ? 7.929 -3.132 -20.804 1.00 87.94 259 ALA A N 1
ATOM 2134 C CA . ALA A 1 259 ? 8.129 -3.707 -19.483 1.00 87.94 259 ALA A CA 1
ATOM 2135 C C . ALA A 1 259 ? 9.364 -4.627 -19.490 1.00 87.94 259 ALA A C 1
ATOM 2137 O O . ALA A 1 259 ? 9.581 -5.347 -20.470 1.00 87.94 259 ALA A O 1
ATOM 2138 N N . PRO A 1 260 ? 10.172 -4.647 -18.415 1.00 86.81 260 PRO A N 1
ATOM 2139 C CA . PRO A 1 260 ? 11.368 -5.482 -18.345 1.00 86.81 260 PRO A CA 1
ATOM 2140 C C . PRO A 1 260 ? 11.117 -6.967 -18.629 1.00 86.81 260 PRO A C 1
ATOM 2142 O O . PRO A 1 260 ? 12.007 -7.634 -19.146 1.00 86.81 260 PRO A O 1
ATOM 2145 N N . GLU A 1 261 ? 9.939 -7.481 -18.280 1.00 86.56 261 GLU A N 1
ATOM 2146 C CA . GLU A 1 261 ? 9.533 -8.867 -18.520 1.00 86.56 261 GLU A CA 1
ATOM 2147 C C . GLU A 1 261 ? 9.237 -9.132 -20.006 1.00 86.56 261 GLU A C 1
ATOM 2149 O O . GLU A 1 261 ? 9.577 -10.193 -20.526 1.00 86.56 261 GLU A O 1
ATOM 2154 N N . ASP A 1 262 ? 8.654 -8.158 -20.712 1.00 86.25 262 ASP A N 1
ATOM 2155 C CA . ASP A 1 262 ? 8.360 -8.279 -22.144 1.00 86.25 262 ASP A CA 1
ATOM 2156 C C . ASP A 1 262 ? 9.652 -8.255 -22.975 1.00 86.25 262 ASP A C 1
ATOM 2158 O O . ASP A 1 262 ? 9.774 -9.001 -23.948 1.00 86.25 262 ASP A O 1
ATOM 2162 N N . VAL A 1 263 ? 10.635 -7.443 -22.560 1.00 85.69 263 VAL A N 1
ATOM 2163 C CA . VAL A 1 263 ? 11.978 -7.424 -23.165 1.00 85.69 263 VAL A CA 1
ATOM 2164 C C . VAL A 1 263 ? 12.664 -8.774 -22.988 1.00 85.69 263 VAL A C 1
ATOM 2166 O O . VAL A 1 263 ? 13.200 -9.307 -23.954 1.00 85.69 263 VAL A O 1
ATOM 2169 N N . ASP A 1 264 ? 12.616 -9.354 -21.783 1.00 84.69 264 ASP A N 1
ATOM 2170 C CA . ASP A 1 264 ? 13.233 -10.659 -21.521 1.00 84.69 264 ASP A CA 1
ATOM 2171 C C . ASP A 1 264 ? 12.665 -11.737 -22.452 1.00 84.69 264 ASP A C 1
ATOM 2173 O O . ASP A 1 264 ? 13.419 -12.483 -23.076 1.00 84.69 264 ASP A O 1
ATOM 2177 N N . ASN A 1 265 ? 11.337 -11.783 -22.589 1.00 83.88 265 ASN A N 1
ATOM 2178 C CA . ASN A 1 265 ? 10.657 -12.740 -23.461 1.00 83.88 265 ASN A CA 1
ATOM 2179 C C . ASN A 1 265 ? 10.992 -12.521 -24.944 1.00 83.88 265 ASN A C 1
ATOM 2181 O O . ASN A 1 265 ? 11.187 -13.485 -25.684 1.00 83.88 265 ASN A O 1
ATOM 2185 N N . SER A 1 266 ? 11.066 -11.262 -25.377 1.00 84.56 266 SER A N 1
ATOM 2186 C CA . SER A 1 266 ? 11.373 -10.913 -26.764 1.00 84.56 266 SER A CA 1
ATOM 2187 C C . SER A 1 266 ? 12.821 -11.232 -27.141 1.00 84.56 266 SER A C 1
ATOM 2189 O O . SER A 1 266 ? 13.042 -11.823 -28.194 1.00 84.56 266 SER A O 1
ATOM 2191 N N . ILE A 1 267 ? 13.798 -10.961 -26.263 1.00 82.62 267 ILE A N 1
ATOM 2192 C CA . ILE A 1 267 ? 15.204 -11.336 -26.495 1.00 82.62 267 ILE A CA 1
ATOM 2193 C C . ILE A 1 267 ? 15.317 -12.836 -26.761 1.00 82.62 267 ILE A C 1
ATOM 2195 O O . ILE A 1 267 ? 15.939 -13.233 -27.741 1.00 82.62 267 ILE A O 1
ATOM 2199 N N . TRP A 1 268 ? 14.688 -13.677 -25.936 1.00 79.44 268 TRP A N 1
ATOM 2200 C CA . TRP A 1 268 ? 14.742 -15.124 -26.151 1.00 79.44 268 TRP A CA 1
ATOM 2201 C C . TRP A 1 268 ? 14.046 -15.556 -27.432 1.00 79.44 268 TRP A C 1
ATOM 2203 O O . TRP A 1 268 ? 14.579 -16.398 -28.143 1.00 79.44 268 TRP A O 1
ATOM 2213 N N . ARG A 1 269 ? 12.906 -14.950 -27.770 1.00 78.62 269 ARG A N 1
ATOM 2214 C CA . ARG A 1 269 ? 12.214 -15.236 -29.028 1.00 78.62 269 ARG A CA 1
ATOM 2215 C C . ARG A 1 269 ? 13.077 -14.882 -30.240 1.00 78.62 269 ARG A C 1
ATOM 2217 O O . ARG A 1 269 ? 13.207 -15.712 -31.127 1.00 78.62 269 ARG A O 1
ATOM 2224 N N . VAL A 1 270 ? 13.700 -13.706 -30.267 1.00 78.38 270 VAL A N 1
ATOM 2225 C CA . VAL A 1 270 ? 14.547 -13.263 -31.390 1.00 78.38 270 VAL A CA 1
ATOM 2226 C C . VAL A 1 270 ? 15.835 -14.089 -31.487 1.00 78.38 270 VAL A C 1
ATOM 2228 O O . VAL A 1 270 ? 16.226 -14.500 -32.576 1.00 78.38 270 VAL A O 1
ATOM 2231 N N . VAL A 1 271 ? 16.471 -14.395 -30.355 1.00 70.38 271 VAL A N 1
ATOM 2232 C CA . VAL A 1 271 ? 17.741 -15.137 -30.321 1.00 70.38 271 VAL A CA 1
ATOM 2233 C C . VAL A 1 271 ? 17.542 -16.634 -30.592 1.00 70.38 271 VAL A C 1
ATOM 2235 O O . VAL A 1 271 ? 18.352 -17.241 -31.291 1.00 70.38 271 VAL A O 1
ATOM 2238 N N . ASP A 1 272 ? 16.446 -17.240 -30.128 1.00 65.56 272 ASP A N 1
ATOM 2239 C CA . ASP A 1 272 ? 16.126 -18.632 -30.471 1.00 65.56 272 ASP A CA 1
ATOM 2240 C C . ASP A 1 272 ? 15.664 -18.759 -31.937 1.00 65.56 272 ASP A C 1
ATOM 2242 O O . ASP A 1 272 ? 15.976 -19.762 -32.579 1.00 65.56 272 ASP A O 1
ATOM 2246 N N . LEU A 1 273 ? 15.023 -17.729 -32.514 1.00 52.28 273 LEU A N 1
ATOM 2247 C CA . LEU A 1 273 ? 14.764 -17.655 -33.960 1.00 52.28 273 LEU A CA 1
ATOM 2248 C C . LEU A 1 273 ? 16.070 -17.558 -34.770 1.00 52.28 273 LEU A C 1
ATOM 2250 O O . LEU A 1 273 ? 16.204 -18.258 -35.769 1.00 52.28 273 LEU A O 1
ATOM 2254 N N . SER A 1 274 ? 17.081 -16.808 -34.305 1.00 48.28 274 SER A N 1
ATOM 2255 C CA . SER A 1 274 ? 18.403 -16.781 -34.965 1.00 48.28 274 SER A CA 1
ATOM 2256 C C . SER A 1 274 ? 19.169 -18.112 -34.905 1.00 48.28 274 SER A C 1
ATOM 2258 O O . SER A 1 274 ? 20.069 -18.337 -35.708 1.00 48.28 274 SER A O 1
ATOM 2260 N N . GLY A 1 275 ? 18.791 -19.033 -34.008 1.00 43.84 275 GLY A N 1
ATOM 2261 C CA . GLY A 1 275 ? 19.343 -20.392 -33.954 1.00 43.84 275 GLY A CA 1
ATOM 2262 C C . GLY A 1 275 ? 18.791 -21.344 -35.025 1.00 43.84 275 GLY A C 1
ATOM 2263 O O . GLY A 1 275 ? 19.370 -22.408 -35.245 1.00 43.84 275 GLY A O 1
ATOM 2264 N N . ILE A 1 276 ? 17.696 -20.974 -35.698 1.00 38.94 276 ILE A N 1
ATOM 2265 C CA . ILE A 1 276 ? 17.133 -21.716 -36.840 1.00 38.94 276 ILE A CA 1
ATOM 2266 C C . ILE A 1 276 ? 17.804 -21.279 -38.151 1.00 38.94 276 ILE A C 1
ATOM 2268 O O . ILE A 1 276 ? 17.820 -22.028 -39.126 1.00 38.94 276 ILE A O 1
ATOM 2272 N N . GLU A 1 277 ? 18.459 -20.121 -38.165 1.00 36.44 277 GLU A N 1
ATOM 2273 C CA . GLU A 1 277 ? 18.999 -19.535 -39.384 1.00 36.44 277 GLU A CA 1
ATOM 2274 C C . GLU A 1 277 ? 20.513 -19.734 -39.497 1.00 36.44 277 GLU A C 1
ATOM 2276 O O . GLU A 1 277 ? 21.313 -18.803 -39.461 1.00 36.44 277 GLU A O 1
ATOM 2281 N N . LYS A 1 278 ? 20.906 -20.993 -39.727 1.00 38.38 278 LYS A N 1
ATOM 2282 C CA . LYS A 1 278 ? 22.095 -21.255 -40.555 1.00 38.38 278 LYS A CA 1
ATOM 2283 C C . LYS A 1 278 ? 21.859 -20.958 -42.042 1.00 38.38 278 LYS A C 1
ATOM 2285 O O . LYS A 1 278 ? 22.822 -20.988 -42.795 1.00 38.38 278 LYS A O 1
ATOM 2290 N N . ASP A 1 279 ? 20.637 -20.591 -42.427 1.00 33.97 279 ASP A N 1
ATOM 2291 C CA . ASP A 1 279 ? 20.272 -20.116 -43.760 1.00 33.97 279 ASP A CA 1
ATOM 2292 C C . ASP A 1 279 ? 19.393 -18.850 -43.662 1.00 33.97 279 ASP A C 1
ATOM 2294 O O . ASP A 1 279 ? 18.212 -18.889 -43.988 1.00 33.97 279 ASP A O 1
ATOM 2298 N N . PHE A 1 280 ? 19.971 -17.710 -43.257 1.00 37.41 280 PHE A N 1
ATOM 2299 C CA . PHE A 1 280 ? 19.410 -16.390 -43.601 1.00 37.41 280 PHE A CA 1
ATOM 2300 C C . PHE A 1 2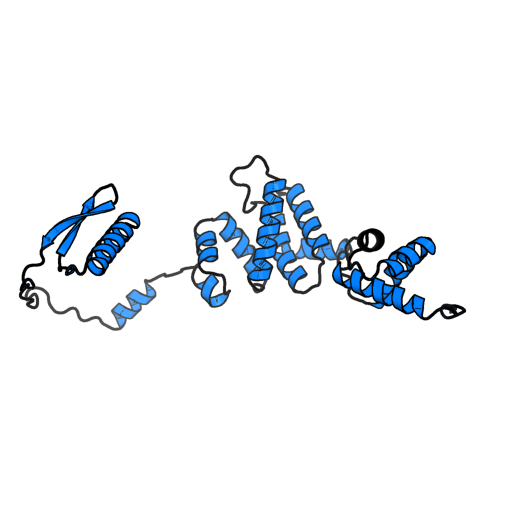80 ? 19.879 -16.029 -45.027 1.00 37.41 280 PHE A C 1
ATOM 2302 O O . PHE A 1 280 ? 20.925 -15.395 -45.206 1.00 37.41 280 PHE A O 1
ATOM 2309 N N . PRO A 1 281 ? 19.113 -16.379 -46.073 1.00 39.75 281 PRO A N 1
ATOM 2310 C CA . PRO A 1 281 ? 18.918 -15.420 -47.145 1.00 39.75 281 PRO A CA 1
ATOM 2311 C C . PRO A 1 281 ? 17.427 -15.220 -47.443 1.00 39.75 281 PRO A C 1
ATOM 2313 O O . PRO A 1 281 ? 16.692 -16.160 -47.723 1.00 39.75 281 PRO A O 1
ATOM 2316 N N . SER A 1 282 ? 17.026 -13.945 -47.514 1.00 40.00 282 SER A N 1
ATOM 2317 C CA . SER A 1 282 ? 15.861 -13.435 -48.266 1.00 40.00 282 SER A CA 1
ATOM 2318 C C . SER A 1 282 ? 14.439 -13.519 -47.677 1.00 40.00 282 SER A C 1
ATOM 2320 O O . SER A 1 282 ? 13.517 -13.899 -48.388 1.00 40.00 282 SER A O 1
ATOM 2322 N N . LEU A 1 283 ? 14.194 -13.036 -46.450 1.00 34.78 283 LEU A N 1
ATOM 2323 C CA . LEU A 1 283 ? 12.804 -12.838 -45.973 1.00 34.78 283 LEU A CA 1
ATOM 2324 C C . LEU A 1 283 ? 12.377 -11.401 -45.635 1.00 34.78 283 LEU A C 1
ATOM 2326 O O . LEU A 1 283 ? 11.247 -11.190 -45.212 1.00 34.78 283 LEU A O 1
ATOM 2330 N N . PHE A 1 284 ? 13.201 -10.396 -45.937 1.00 38.97 284 PHE A N 1
ATOM 2331 C CA . PHE A 1 284 ? 12.771 -8.990 -45.914 1.00 38.97 284 PHE A CA 1
ATOM 2332 C C . PHE A 1 284 ? 13.274 -8.238 -47.153 1.00 38.97 284 PHE A C 1
ATOM 2334 O O . PHE A 1 284 ? 14.114 -7.344 -47.081 1.00 38.97 284 PHE A O 1
ATOM 2341 N N . LYS A 1 285 ? 12.767 -8.649 -48.316 1.00 35.25 285 LYS A N 1
ATOM 2342 C CA . LYS A 1 285 ? 12.616 -7.793 -49.496 1.00 35.25 285 LYS A CA 1
ATOM 2343 C C . LYS A 1 285 ? 11.178 -7.942 -49.970 1.00 35.25 285 LYS A C 1
ATOM 2345 O O . LYS A 1 285 ? 10.857 -8.935 -50.614 1.00 35.25 285 LYS A O 1
ATOM 2350 N N . ASP A 1 286 ? 10.321 -7.061 -49.471 1.00 32.41 286 ASP A N 1
ATOM 2351 C CA . ASP A 1 286 ? 9.536 -6.086 -50.245 1.00 32.41 286 ASP A CA 1
ATOM 2352 C C . ASP A 1 286 ? 8.646 -5.274 -49.289 1.00 32.41 286 ASP A C 1
ATOM 2354 O O . ASP A 1 286 ? 7.995 -5.881 -48.407 1.00 32.41 286 ASP A O 1
#